Protein AF-A0A5C6DCD7-F1 (afdb_monomer_lite)

Sequence (221 aa):
MRNEADLADQSADEGEPWRDRPPTEAETNRFLAESVRDRSAASYLFAVTRRVLGEPFSAEVMRVYVDSTLADAKVSDDPLERMLLEQAVLANHQLGRLYAEAATATKVEEIELYNAAATRLLAEFRRLALAIKQYREPSLARNFQFVKQQNVAQNQQIAYVDGQPYSAEKNNTTGPKKKRADSEQGSNPLGIENVREKSAFAESKASRSREGKPEEARAFV

Organism: NCBI:txid2527966

pLDDT: mean 78.7, std 19.38, range [41.84, 98.56]

Structure (mmCIF, N/CA/C/O backbone):
data_AF-A0A5C6DCD7-F1
#
_entry.id   AF-A0A5C6DCD7-F1
#
loop_
_atom_site.group_PDB
_atom_site.id
_atom_site.type_symbol
_atom_site.label_atom_id
_atom_site.label_alt_id
_atom_site.label_comp_id
_atom_site.label_asym_id
_atom_site.label_entity_id
_atom_site.label_seq_id
_atom_site.pdbx_PDB_ins_code
_atom_site.Cartn_x
_atom_site.Cartn_y
_atom_site.Cartn_z
_atom_site.occupancy
_atom_site.B_iso_or_equiv
_atom_site.auth_seq_id
_atom_site.auth_comp_id
_atom_site.auth_asym_id
_atom_site.auth_atom_id
_atom_site.pdbx_PDB_model_num
ATOM 1 N N . MET A 1 1 ? 52.415 28.896 -28.995 1.00 53.22 1 MET A N 1
ATOM 2 C CA . MET A 1 1 ? 51.830 27.762 -28.247 1.00 53.22 1 MET A CA 1
ATOM 3 C C . MET A 1 1 ? 50.548 28.220 -27.566 1.00 53.22 1 MET A C 1
ATOM 5 O O . MET A 1 1 ? 50.607 28.759 -26.471 1.00 53.22 1 MET A O 1
ATOM 9 N N . ARG A 1 2 ? 49.429 28.085 -28.280 1.00 45.56 2 ARG A N 1
ATOM 10 C CA . ARG A 1 2 ? 48.025 28.019 -27.834 1.00 45.56 2 ARG A CA 1
ATOM 11 C C . ARG A 1 2 ? 47.223 27.963 -29.130 1.00 45.56 2 ARG A C 1
ATOM 13 O O . ARG A 1 2 ? 47.311 28.922 -29.880 1.00 45.56 2 ARG A O 1
ATOM 20 N N . ASN A 1 3 ? 46.583 26.834 -29.418 1.00 50.56 3 ASN A N 1
ATOM 21 C CA . ASN A 1 3 ? 45.559 26.675 -30.455 1.00 50.56 3 ASN A CA 1
ATOM 22 C C . ASN A 1 3 ? 44.825 25.360 -30.164 1.00 50.56 3 ASN A C 1
ATOM 24 O O . ASN A 1 3 ? 45.245 24.301 -30.614 1.00 50.56 3 ASN A O 1
ATOM 28 N N . GLU A 1 4 ? 43.790 25.444 -29.331 1.00 52.97 4 GLU A N 1
ATOM 29 C CA . GLU A 1 4 ? 42.920 24.321 -28.943 1.00 52.97 4 GLU A CA 1
ATOM 30 C C . GLU A 1 4 ? 41.513 24.845 -28.568 1.00 52.97 4 GLU A C 1
ATOM 32 O O . GLU A 1 4 ? 40.852 24.323 -27.680 1.00 52.97 4 GLU A O 1
ATOM 37 N N . ALA A 1 5 ? 41.080 25.949 -29.198 1.00 59.88 5 ALA A N 1
ATOM 38 C CA . ALA A 1 5 ? 39.850 26.671 -28.847 1.00 59.88 5 ALA A CA 1
ATOM 39 C C . ALA A 1 5 ? 38.804 26.760 -29.978 1.00 59.88 5 ALA A C 1
ATOM 41 O O . ALA A 1 5 ? 37.756 27.348 -29.754 1.00 59.88 5 ALA A O 1
ATOM 42 N N . ASP A 1 6 ? 39.042 26.162 -31.151 1.00 56.28 6 ASP A N 1
ATOM 43 C CA . ASP A 1 6 ? 38.180 26.355 -32.337 1.00 56.28 6 ASP A CA 1
ATOM 44 C C . ASP A 1 6 ? 37.646 25.056 -32.968 1.00 56.28 6 ASP A C 1
ATOM 46 O O . ASP A 1 6 ? 37.191 25.050 -34.109 1.00 56.28 6 ASP A O 1
ATOM 50 N N . LEU A 1 7 ? 37.611 23.947 -32.225 1.00 57.47 7 LEU A N 1
ATOM 51 C CA . LEU A 1 7 ? 36.729 22.823 -32.570 1.00 57.47 7 LEU A CA 1
ATOM 52 C C . LEU A 1 7 ? 35.365 23.065 -31.926 1.00 57.47 7 LEU A C 1
ATOM 54 O O . LEU A 1 7 ? 34.929 22.360 -31.019 1.00 57.47 7 LEU A O 1
ATOM 58 N N . ALA A 1 8 ? 34.737 24.140 -32.403 1.00 56.50 8 ALA A N 1
ATOM 59 C CA . ALA A 1 8 ? 33.319 24.370 -32.272 1.00 56.50 8 ALA A CA 1
ATOM 60 C C . ALA A 1 8 ? 32.602 23.145 -32.842 1.00 56.50 8 ALA A C 1
ATOM 62 O O . ALA A 1 8 ? 32.614 22.890 -34.047 1.00 56.50 8 ALA A O 1
ATOM 63 N N . ASP A 1 9 ? 32.027 22.393 -31.915 1.00 56.50 9 ASP A N 1
ATOM 64 C CA . ASP A 1 9 ? 30.964 21.416 -32.066 1.00 56.50 9 ASP A CA 1
ATOM 65 C C . ASP A 1 9 ? 29.782 22.064 -32.810 1.00 56.50 9 ASP A C 1
ATOM 67 O O . ASP A 1 9 ? 28.784 22.483 -32.236 1.00 56.50 9 ASP A O 1
ATOM 71 N N . GLN A 1 10 ? 29.956 22.237 -34.120 1.00 54.03 10 GLN A N 1
ATOM 72 C CA . GLN A 1 10 ? 28.906 22.505 -35.095 1.00 54.03 10 GLN A CA 1
ATOM 73 C C . GLN A 1 10 ? 28.336 21.163 -35.559 1.00 54.03 10 GLN A C 1
ATOM 75 O O . GLN A 1 10 ? 28.199 20.913 -36.758 1.00 54.03 10 GLN A O 1
ATOM 80 N N . SER A 1 11 ? 28.012 20.272 -34.615 1.00 60.53 11 SER A N 1
ATOM 81 C CA . SER A 1 11 ? 26.949 19.314 -34.869 1.00 60.53 11 SER A CA 1
ATOM 82 C C . SER A 1 11 ? 25.691 20.155 -35.039 1.00 60.53 11 SER A C 1
ATOM 84 O O . SER A 1 11 ? 25.094 20.647 -34.086 1.00 60.53 11 SER A O 1
ATOM 86 N N . ALA A 1 12 ? 25.396 20.464 -36.302 1.00 57.22 12 ALA A N 1
ATOM 87 C CA . ALA A 1 12 ? 24.165 21.098 -36.698 1.00 57.22 12 ALA A CA 1
ATOM 88 C C . ALA A 1 12 ? 23.040 20.347 -35.989 1.00 57.22 12 ALA A C 1
ATOM 90 O O . ALA A 1 12 ? 22.822 19.160 -36.233 1.00 57.22 12 ALA A O 1
ATOM 91 N N . ASP A 1 13 ? 22.391 21.053 -35.068 1.00 59.72 13 ASP A N 1
ATOM 92 C CA . ASP A 1 13 ? 21.059 20.771 -34.567 1.00 59.72 13 ASP A CA 1
ATOM 93 C C . ASP A 1 13 ? 20.145 20.810 -35.798 1.00 59.72 13 ASP A C 1
ATOM 95 O O . ASP A 1 13 ? 19.506 21.817 -36.105 1.00 59.72 13 ASP A O 1
ATOM 99 N N . GLU A 1 14 ? 20.211 19.749 -36.612 1.00 57.78 14 GLU A N 1
ATOM 100 C CA . GLU A 1 14 ? 19.242 19.420 -37.642 1.00 57.78 14 GLU A CA 1
ATOM 101 C C . GLU A 1 14 ? 17.944 19.200 -36.882 1.00 57.78 14 GLU A C 1
ATOM 103 O O . GLU A 1 14 ? 17.635 18.081 -36.475 1.00 57.78 14 GLU A O 1
ATOM 108 N N . GLY A 1 15 ? 17.270 20.318 -36.586 1.00 59.44 15 GLY A N 1
ATOM 109 C CA . GLY A 1 15 ? 16.139 20.390 -35.681 1.00 59.44 15 GLY A CA 1
ATOM 110 C C . GLY A 1 15 ? 15.203 19.244 -35.986 1.00 59.44 15 GLY A C 1
ATOM 111 O O . GLY A 1 15 ? 14.639 19.195 -37.080 1.00 59.44 15 GLY A O 1
ATOM 112 N N . GLU A 1 16 ? 15.132 18.288 -35.054 1.00 66.94 16 GLU A N 1
ATOM 113 C CA . GLU A 1 16 ? 14.456 17.027 -35.309 1.00 66.94 16 GLU A CA 1
ATOM 114 C C . GLU A 1 16 ? 13.032 17.340 -35.789 1.00 66.94 16 GLU A C 1
ATOM 116 O O . GLU A 1 16 ? 12.227 17.850 -34.999 1.00 66.94 16 GLU A O 1
ATOM 121 N N . PRO A 1 17 ? 12.685 17.040 -37.057 1.00 60.66 17 PRO A N 1
ATOM 122 C CA . PRO A 1 17 ? 11.424 17.466 -37.678 1.00 60.66 17 PRO A CA 1
ATOM 123 C C . PRO A 1 17 ? 10.185 16.843 -37.014 1.00 60.66 17 PRO A C 1
ATOM 125 O O . PRO A 1 17 ? 9.047 17.097 -37.401 1.00 60.66 17 PRO A O 1
ATOM 128 N N . TRP A 1 18 ? 10.403 16.015 -35.997 1.00 66.31 18 TRP A N 1
ATOM 129 C CA . TRP A 1 18 ? 9.401 15.326 -35.208 1.00 66.31 18 TRP A CA 1
ATOM 130 C C . TRP A 1 18 ? 8.977 16.093 -33.951 1.00 66.31 18 TRP A C 1
ATOM 132 O O . TRP A 1 18 ? 7.976 15.705 -33.354 1.00 66.31 18 TRP A O 1
ATOM 142 N N . ARG A 1 19 ? 9.675 17.170 -33.550 1.00 74.69 19 ARG A N 1
ATOM 143 C CA . ARG A 1 19 ? 9.321 17.937 -32.336 1.00 74.69 19 ARG A CA 1
ATOM 144 C C . ARG A 1 19 ? 7.976 18.665 -32.430 1.00 74.69 19 ARG A C 1
ATOM 146 O O . ARG A 1 19 ? 7.344 18.862 -31.397 1.00 74.69 19 ARG A O 1
ATOM 153 N N . ASP A 1 20 ? 7.510 18.974 -33.640 1.00 84.19 20 ASP A N 1
ATOM 154 C CA . ASP A 1 20 ? 6.261 19.720 -33.860 1.00 84.19 20 ASP A CA 1
ATOM 155 C C . ASP A 1 20 ? 5.051 18.839 -34.213 1.00 84.19 20 ASP A C 1
ATOM 157 O O . ASP A 1 20 ? 3.939 19.350 -34.379 1.00 84.19 20 ASP A O 1
ATOM 161 N N . ARG A 1 21 ? 5.210 17.509 -34.328 1.00 89.81 21 ARG A N 1
ATOM 162 C CA . ARG A 1 21 ? 4.045 16.642 -34.563 1.00 89.81 21 ARG A CA 1
ATOM 163 C C . ARG A 1 21 ? 3.244 16.488 -33.262 1.00 89.81 21 ARG A C 1
ATOM 165 O O . ARG A 1 21 ? 3.844 16.228 -32.217 1.00 89.81 21 ARG A O 1
ATOM 172 N N . PRO A 1 22 ? 1.901 16.575 -33.292 1.00 92.44 22 PRO A N 1
ATOM 173 C CA . PRO A 1 22 ? 1.110 16.211 -32.126 1.00 92.44 22 PRO A CA 1
ATOM 174 C C . PRO A 1 22 ? 1.366 14.733 -31.776 1.00 92.44 22 PRO A C 1
ATOM 176 O O . PRO A 1 22 ? 1.511 13.916 -32.695 1.00 92.44 22 PRO A O 1
ATOM 179 N N . PRO A 1 23 ? 1.415 14.365 -30.482 1.00 92.88 23 PRO A N 1
ATOM 180 C CA . PRO A 1 23 ? 1.546 12.974 -30.075 1.00 92.88 23 PRO A CA 1
ATOM 181 C C . PRO A 1 23 ? 0.437 12.133 -30.700 1.00 92.88 23 PRO A C 1
ATOM 183 O O . PRO A 1 23 ? -0.728 12.535 -30.742 1.00 92.88 23 PRO A O 1
ATOM 186 N N . THR A 1 24 ? 0.784 10.941 -31.162 1.00 94.75 24 THR A N 1
ATOM 187 C CA . THR A 1 24 ? -0.211 9.955 -31.577 1.00 94.75 24 THR A CA 1
ATOM 188 C C . THR A 1 24 ? -1.058 9.523 -30.375 1.00 94.75 24 THR A C 1
ATOM 190 O O . THR A 1 24 ? -0.631 9.592 -29.216 1.00 94.75 24 THR A O 1
ATOM 193 N N . GLU A 1 25 ? -2.269 9.029 -30.636 1.00 95.62 25 GLU A N 1
ATOM 194 C CA . GLU A 1 25 ? -3.148 8.494 -29.589 1.00 95.62 25 GLU A CA 1
ATOM 195 C C . GLU A 1 25 ? -2.465 7.364 -28.797 1.00 95.62 25 GLU A C 1
ATOM 197 O O . GLU A 1 25 ? -2.562 7.309 -27.573 1.00 95.62 25 GLU A O 1
ATOM 202 N N . ALA A 1 26 ? -1.696 6.506 -29.474 1.00 95.44 26 ALA A N 1
ATOM 203 C CA . ALA A 1 26 ? -0.937 5.433 -28.837 1.00 95.44 26 ALA A CA 1
ATOM 204 C C . ALA A 1 26 ? 0.158 5.959 -27.888 1.00 95.44 26 ALA A C 1
ATOM 206 O O . ALA A 1 26 ? 0.308 5.437 -26.783 1.00 95.44 26 ALA A O 1
ATOM 207 N N . GLU A 1 27 ? 0.894 7.005 -28.285 1.00 93.69 27 GLU A N 1
ATOM 208 C CA . GLU A 1 27 ? 1.898 7.658 -27.429 1.00 93.69 27 GLU A CA 1
ATOM 209 C C . GLU A 1 27 ? 1.239 8.313 -26.208 1.00 93.69 27 GLU A C 1
ATOM 211 O O . GLU A 1 27 ? 1.725 8.163 -25.086 1.00 93.69 27 GLU A O 1
ATOM 216 N N . THR A 1 28 ? 0.087 8.961 -26.405 1.00 95.06 28 THR A N 1
ATOM 217 C CA . THR A 1 28 ? -0.685 9.576 -25.315 1.00 95.06 28 THR A CA 1
ATOM 218 C C . THR A 1 28 ? -1.197 8.521 -24.336 1.00 95.06 28 THR A C 1
ATOM 220 O O . THR A 1 28 ? -1.023 8.663 -23.127 1.00 95.06 28 THR A O 1
ATOM 223 N N . ASN A 1 29 ? -1.768 7.422 -24.833 1.00 95.75 29 ASN A N 1
ATOM 224 C CA . ASN A 1 29 ? -2.264 6.332 -23.992 1.00 95.75 29 ASN A CA 1
ATOM 225 C C . ASN A 1 29 ? -1.141 5.669 -23.187 1.00 95.75 29 ASN A C 1
ATOM 227 O O . ASN A 1 29 ? -1.328 5.363 -22.008 1.00 95.75 29 ASN A O 1
ATOM 231 N N . ARG A 1 30 ? 0.041 5.491 -23.789 1.00 95.25 30 ARG A N 1
ATOM 232 C CA . ARG A 1 30 ? 1.220 4.977 -23.084 1.00 95.25 30 ARG A CA 1
ATOM 233 C C . ARG A 1 30 ? 1.659 5.918 -21.961 1.00 95.25 30 ARG A C 1
ATOM 235 O O . ARG A 1 30 ? 1.827 5.465 -20.833 1.00 95.25 30 ARG A O 1
ATOM 242 N N . PHE A 1 31 ? 1.769 7.214 -22.248 1.00 94.31 31 PHE A N 1
ATOM 243 C CA . PHE A 1 31 ? 2.123 8.225 -21.251 1.00 94.31 31 PHE A CA 1
ATOM 244 C C . PHE A 1 31 ? 1.121 8.275 -20.084 1.00 94.31 31 PHE A C 1
ATOM 246 O O . PHE A 1 31 ? 1.509 8.392 -18.919 1.00 94.31 31 PHE A O 1
ATOM 253 N N . LEU A 1 32 ? -0.178 8.150 -20.375 1.00 95.44 32 LEU A N 1
ATOM 254 C CA . LEU A 1 32 ? -1.219 8.101 -19.348 1.00 95.44 32 LEU A CA 1
ATOM 255 C C . LEU A 1 32 ? -1.118 6.836 -18.489 1.00 95.44 32 LEU A C 1
ATOM 257 O O . LEU A 1 32 ? -1.246 6.925 -17.270 1.00 95.44 32 LEU A O 1
ATOM 261 N N . ALA A 1 33 ? -0.854 5.675 -19.090 1.00 94.62 33 ALA A N 1
ATOM 262 C CA . ALA A 1 33 ? -0.669 4.428 -18.350 1.00 94.62 33 ALA A CA 1
ATOM 263 C C . ALA A 1 33 ? 0.551 4.491 -17.414 1.00 94.62 33 ALA A C 1
ATOM 265 O O . ALA A 1 33 ? 0.455 4.100 -16.249 1.00 94.62 33 ALA A O 1
ATOM 266 N N . GLU A 1 34 ? 1.669 5.038 -17.898 1.00 92.25 34 GLU A N 1
ATOM 267 C CA . GLU A 1 34 ? 2.873 5.291 -17.095 1.00 92.25 34 GLU A CA 1
ATOM 268 C C . GLU A 1 34 ? 2.563 6.268 -15.947 1.00 92.25 34 GLU A C 1
ATOM 270 O O . GLU A 1 34 ? 2.845 5.981 -14.785 1.00 92.25 34 GLU A O 1
ATOM 275 N N . SER A 1 35 ? 1.831 7.349 -16.228 1.00 92.56 35 SER A N 1
ATOM 276 C CA . SER A 1 35 ? 1.405 8.314 -15.206 1.00 92.56 35 SER A CA 1
ATOM 277 C C . SER A 1 35 ? 0.506 7.700 -14.128 1.00 92.56 35 SER A C 1
ATOM 279 O O . SER A 1 35 ? 0.628 8.048 -12.952 1.00 92.56 35 SER A O 1
ATOM 281 N N . VAL A 1 36 ? -0.411 6.799 -14.499 1.00 93.88 36 VAL A N 1
ATOM 282 C CA . VAL A 1 36 ? -1.271 6.091 -13.537 1.00 93.88 36 VAL A CA 1
ATOM 283 C C . VAL A 1 36 ? -0.432 5.171 -12.660 1.00 93.88 36 VAL A C 1
ATOM 285 O O . VAL A 1 36 ? -0.611 5.180 -11.442 1.00 93.88 36 VAL A O 1
ATOM 288 N N . ARG A 1 37 ? 0.505 4.419 -13.248 1.00 90.38 37 ARG A N 1
ATOM 289 C CA . ARG A 1 37 ? 1.422 3.558 -12.494 1.00 90.38 37 ARG A CA 1
ATOM 290 C C . ARG A 1 37 ? 2.187 4.367 -11.446 1.00 90.38 37 ARG A C 1
ATOM 292 O O . ARG A 1 37 ? 2.133 4.018 -10.273 1.00 90.38 37 ARG A O 1
ATOM 299 N N . ASP A 1 38 ? 2.781 5.486 -11.845 1.00 91.94 38 ASP A N 1
ATOM 300 C CA . ASP A 1 38 ? 3.650 6.283 -10.973 1.00 91.94 38 ASP A CA 1
ATOM 301 C C . ASP A 1 38 ? 2.888 7.059 -9.888 1.00 91.94 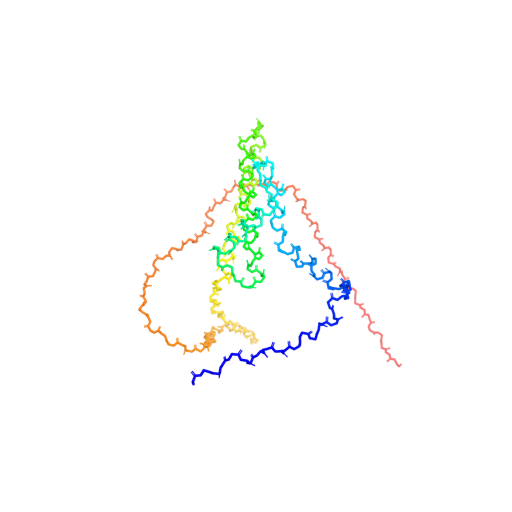38 ASP A C 1
ATOM 303 O O . ASP A 1 38 ? 3.429 7.350 -8.823 1.00 91.94 38 ASP A O 1
ATOM 307 N N . ARG A 1 39 ? 1.623 7.426 -10.138 1.00 95.75 39 ARG A N 1
ATOM 308 C CA . ARG A 1 39 ? 0.863 8.330 -9.252 1.00 95.75 39 ARG A CA 1
ATOM 309 C C . ARG A 1 39 ? -0.273 7.662 -8.490 1.00 95.75 39 ARG A C 1
ATOM 311 O O . ARG A 1 39 ? -0.848 8.302 -7.607 1.00 95.75 39 ARG A O 1
ATOM 318 N N . SER A 1 40 ? -0.631 6.421 -8.813 1.00 95.94 40 SER A N 1
ATOM 319 C CA . SER A 1 40 ? -1.791 5.735 -8.223 1.00 95.94 40 SER A CA 1
ATOM 320 C C . SER A 1 40 ? -1.687 5.610 -6.701 1.00 95.94 40 SER A C 1
ATOM 322 O O . SER A 1 40 ? -2.606 6.032 -5.996 1.00 95.94 40 SER A O 1
ATOM 324 N N . ALA A 1 41 ? -0.557 5.115 -6.186 1.00 96.69 41 ALA A N 1
ATOM 325 C CA . ALA A 1 41 ? -0.329 4.961 -4.750 1.00 96.69 41 ALA A CA 1
ATOM 326 C C . ALA A 1 41 ? -0.402 6.310 -4.014 1.00 96.69 41 ALA A C 1
ATOM 328 O O . ALA A 1 41 ? -1.128 6.445 -3.028 1.00 96.69 41 ALA A O 1
ATOM 329 N N . ALA A 1 42 ? 0.273 7.337 -4.537 1.00 96.88 42 ALA A N 1
ATOM 330 C CA . ALA A 1 42 ? 0.253 8.690 -3.980 1.00 96.88 42 ALA A CA 1
ATOM 331 C C . ALA A 1 42 ? -1.155 9.311 -3.978 1.00 96.88 42 ALA A C 1
ATOM 333 O O . ALA A 1 42 ? -1.579 9.902 -2.984 1.00 96.88 42 ALA A O 1
ATOM 334 N N . SER A 1 43 ? -1.906 9.133 -5.070 1.00 96.50 43 SER A N 1
ATOM 335 C CA . SER A 1 43 ? -3.279 9.635 -5.211 1.00 96.50 43 SER A CA 1
ATOM 336 C C . SER A 1 43 ? -4.227 8.955 -4.226 1.00 96.50 43 SER A C 1
ATOM 338 O O . SER A 1 43 ? -5.051 9.621 -3.597 1.00 96.50 43 SER A O 1
ATOM 340 N N . TYR A 1 44 ? -4.083 7.638 -4.048 1.00 96.81 44 TYR A N 1
ATOM 341 C CA . TYR A 1 44 ? -4.828 6.891 -3.041 1.00 96.81 44 TYR A CA 1
ATOM 342 C C . TYR A 1 44 ? -4.494 7.379 -1.628 1.00 96.81 44 TYR A C 1
ATOM 344 O O . TYR A 1 44 ? -5.410 7.682 -0.864 1.00 96.81 44 TYR A O 1
ATOM 352 N N . LEU A 1 45 ? -3.206 7.511 -1.285 1.00 96.44 45 LEU A N 1
ATOM 353 C CA . LEU A 1 45 ? -2.783 8.003 0.030 1.00 96.44 45 LEU A CA 1
ATOM 354 C C . LEU A 1 45 ? -3.338 9.391 0.315 1.00 96.44 45 LEU A C 1
ATOM 356 O O . LEU A 1 45 ? -3.909 9.604 1.383 1.00 96.44 45 LEU A O 1
ATOM 360 N N . PHE A 1 46 ? -3.244 10.311 -0.644 1.00 95.88 46 PHE A N 1
ATOM 361 C CA . PHE A 1 46 ? -3.843 11.635 -0.519 1.00 95.88 46 PHE A CA 1
ATOM 362 C C . PHE A 1 46 ? -5.346 11.532 -0.234 1.00 95.88 46 PHE A C 1
ATOM 364 O O . PHE A 1 46 ? -5.828 12.109 0.739 1.00 95.88 46 PHE A O 1
ATOM 371 N N . ALA A 1 47 ? -6.085 10.734 -1.009 1.00 94.81 47 ALA A N 1
ATOM 372 C CA . ALA A 1 47 ? -7.525 10.575 -0.827 1.00 94.81 47 ALA A CA 1
ATOM 373 C C . ALA A 1 47 ? -7.908 10.021 0.560 1.00 94.81 47 ALA A C 1
ATOM 375 O O . ALA A 1 47 ? -8.864 10.511 1.166 1.00 94.81 47 ALA A O 1
ATOM 376 N N . VAL A 1 48 ? -7.176 9.028 1.083 1.00 93.25 48 VAL A N 1
ATOM 377 C CA . VAL A 1 48 ? -7.519 8.387 2.368 1.00 93.25 48 VAL A CA 1
ATOM 378 C C . VAL A 1 48 ? -7.007 9.140 3.593 1.00 93.25 48 VAL A C 1
ATOM 380 O O . VAL A 1 48 ? -7.626 9.049 4.651 1.00 93.25 48 VAL A O 1
ATOM 383 N N . THR A 1 49 ? -5.904 9.882 3.472 1.00 92.06 49 THR A N 1
ATOM 384 C CA . THR A 1 49 ? -5.281 10.590 4.606 1.00 92.06 49 THR A CA 1
ATOM 385 C C . THR A 1 49 ? -5.735 12.038 4.740 1.00 92.06 49 THR A C 1
ATOM 387 O O . THR A 1 49 ? -5.667 12.578 5.842 1.00 92.06 49 THR A O 1
ATOM 390 N N . ARG A 1 50 ? -6.264 12.668 3.678 1.00 93.12 50 ARG A N 1
ATOM 391 C CA . ARG A 1 50 ? -6.647 14.094 3.681 1.00 93.12 50 ARG A CA 1
ATOM 392 C C . ARG A 1 50 ? -7.572 14.485 4.833 1.00 93.12 50 ARG A C 1
ATOM 394 O O . ARG A 1 50 ? -7.435 15.572 5.383 1.00 93.12 50 ARG A O 1
ATOM 401 N N . ARG A 1 51 ? -8.508 13.611 5.216 1.00 88.88 51 ARG A N 1
ATOM 402 C CA . ARG A 1 51 ? -9.429 13.875 6.337 1.00 88.88 51 ARG A CA 1
ATOM 403 C C . ARG A 1 51 ? -8.731 13.907 7.696 1.00 88.88 51 ARG A C 1
ATOM 405 O O . ARG A 1 51 ? -9.197 14.605 8.585 1.00 88.88 51 ARG A O 1
ATOM 412 N N . VAL A 1 52 ? -7.650 13.144 7.843 1.00 87.88 52 VAL A N 1
ATOM 413 C CA . VAL A 1 52 ? -6.918 12.979 9.104 1.00 87.88 52 VAL A CA 1
ATOM 414 C C . VAL A 1 52 ? -5.804 14.017 9.222 1.00 87.88 52 VAL A C 1
ATOM 416 O O . VAL A 1 52 ? -5.635 14.615 10.277 1.00 87.88 52 VAL A O 1
ATOM 419 N N . LEU A 1 53 ? -5.050 14.239 8.143 1.00 86.94 53 LEU A N 1
ATOM 420 C CA . LEU A 1 53 ? -3.879 15.118 8.145 1.00 86.94 53 LEU A CA 1
ATOM 421 C C . LEU A 1 53 ? -4.211 16.588 7.845 1.00 86.94 53 LEU A C 1
ATOM 423 O O . LEU A 1 53 ? -3.428 17.463 8.203 1.00 86.94 53 LEU A O 1
ATOM 427 N N . GLY A 1 54 ? -5.356 16.866 7.210 1.00 87.56 54 GLY A N 1
ATOM 428 C CA . GLY A 1 54 ? -5.745 18.215 6.797 1.00 87.56 54 GLY A CA 1
ATOM 429 C C . GLY A 1 54 ? -4.858 18.807 5.690 1.00 87.56 54 GLY A C 1
ATOM 430 O O . GLY A 1 54 ? -4.060 18.118 5.056 1.00 87.56 54 GLY A O 1
ATOM 431 N N . GLU A 1 55 ? -5.015 20.106 5.438 1.00 89.19 55 GLU A N 1
ATOM 432 C CA . GLU A 1 55 ? -4.051 20.897 4.654 1.00 89.19 55 GLU A CA 1
ATOM 433 C C . GLU A 1 55 ? -2.814 21.158 5.547 1.00 89.19 55 GLU A C 1
ATOM 435 O O . GLU A 1 55 ? -3.008 21.417 6.739 1.00 89.19 55 GLU A O 1
ATOM 440 N N . PRO A 1 56 ? -1.554 21.062 5.055 1.00 90.19 56 PRO A N 1
ATOM 441 C CA . PRO A 1 56 ? -1.086 21.424 3.706 1.00 90.19 56 PRO A CA 1
ATOM 442 C C . PRO A 1 56 ? -0.650 20.246 2.807 1.00 90.19 56 PRO A C 1
ATOM 444 O O . PRO A 1 56 ? 0.149 20.424 1.884 1.00 90.19 56 PRO A O 1
ATOM 447 N N . PHE A 1 57 ? -1.092 19.020 3.086 1.00 92.50 57 PHE A N 1
ATOM 448 C CA . PHE A 1 57 ? -0.584 17.839 2.385 1.00 92.50 57 PHE A CA 1
ATOM 449 C C . PHE A 1 57 ? -1.204 17.687 0.995 1.00 92.50 57 PHE A C 1
ATOM 451 O O . PHE A 1 57 ? -2.318 17.192 0.862 1.00 92.50 57 PHE A O 1
ATOM 458 N N . SER A 1 58 ? -0.474 18.074 -0.053 1.00 93.44 58 SER A N 1
ATOM 459 C CA . SER A 1 58 ? -0.899 17.878 -1.443 1.00 93.44 58 SER A CA 1
ATOM 460 C C . SER A 1 58 ? -0.624 16.451 -1.945 1.00 93.44 58 SER A C 1
ATOM 462 O O . SER A 1 58 ? 0.168 15.703 -1.364 1.00 93.44 58 SER A O 1
ATOM 464 N N . ALA A 1 59 ? -1.233 16.072 -3.074 1.00 92.12 59 ALA A N 1
ATOM 465 C CA . ALA A 1 59 ? -0.936 14.801 -3.745 1.00 92.12 59 ALA A CA 1
ATOM 466 C C . ALA A 1 59 ? 0.549 14.670 -4.140 1.00 92.12 59 ALA A C 1
ATOM 468 O O . ALA A 1 59 ? 1.098 13.571 -4.138 1.00 92.12 59 ALA A O 1
ATOM 469 N N . GLU A 1 60 ? 1.211 15.794 -4.420 1.00 94.94 60 GLU A N 1
ATOM 470 C CA . GLU A 1 60 ? 2.636 15.830 -4.749 1.00 94.94 60 GLU A CA 1
ATOM 471 C C . GLU A 1 60 ? 3.511 15.496 -3.533 1.00 94.94 60 GLU A C 1
ATOM 473 O O . GLU A 1 60 ? 4.463 14.730 -3.644 1.00 94.94 60 GLU A O 1
ATOM 478 N N . VAL A 1 61 ? 3.142 15.983 -2.343 1.00 95.94 61 VAL A N 1
ATOM 479 C CA . VAL A 1 61 ? 3.828 15.615 -1.093 1.00 95.94 61 VAL A CA 1
ATOM 480 C C . VAL A 1 61 ? 3.693 14.115 -0.826 1.00 95.94 61 VAL A C 1
ATOM 482 O O . VAL A 1 61 ? 4.664 13.463 -0.444 1.00 95.94 61 VAL A O 1
ATOM 485 N N . MET A 1 62 ? 2.510 13.550 -1.080 1.00 96.12 62 MET A N 1
ATOM 486 C CA . MET A 1 62 ? 2.286 12.107 -0.949 1.00 96.12 62 MET A CA 1
ATOM 487 C C . MET A 1 62 ? 3.124 11.300 -1.942 1.00 96.12 62 MET A C 1
ATOM 489 O O . MET A 1 62 ? 3.601 10.225 -1.589 1.00 96.12 62 MET A O 1
ATOM 493 N N . ARG A 1 63 ? 3.351 11.820 -3.155 1.00 96.81 63 ARG A N 1
ATOM 494 C CA . ARG A 1 63 ? 4.245 11.200 -4.141 1.00 96.81 63 ARG A CA 1
ATOM 495 C C . ARG A 1 63 ? 5.678 11.141 -3.631 1.00 96.81 63 ARG A C 1
ATOM 497 O O . ARG A 1 63 ? 6.233 10.052 -3.551 1.00 96.81 63 ARG A O 1
ATOM 504 N N . VAL A 1 64 ? 6.222 12.278 -3.195 1.00 97.38 64 VAL A N 1
ATOM 505 C CA . VAL A 1 64 ? 7.580 12.355 -2.630 1.00 97.38 64 VAL A CA 1
ATOM 506 C C . VAL A 1 64 ? 7.746 11.395 -1.450 1.00 97.38 64 VAL A C 1
ATOM 508 O O . VAL A 1 64 ? 8.762 10.714 -1.353 1.00 97.38 64 VAL A O 1
ATOM 511 N N . TYR A 1 65 ? 6.735 11.295 -0.585 1.00 97.38 65 TYR A N 1
ATOM 512 C CA . TYR A 1 65 ? 6.739 10.362 0.541 1.00 97.38 65 TYR A CA 1
ATOM 513 C C . TYR A 1 65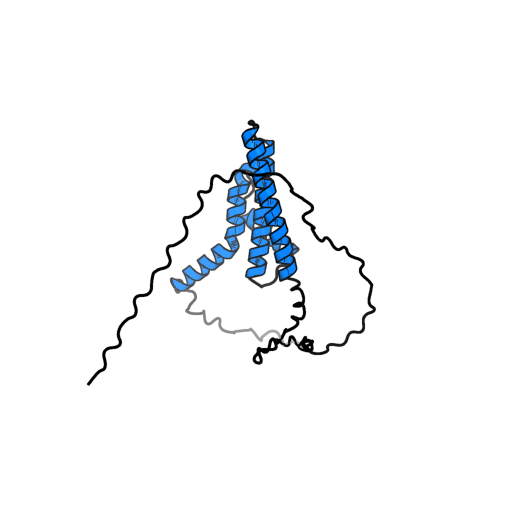 ? 6.761 8.883 0.110 1.00 97.38 65 TYR A C 1
ATOM 515 O O . TYR A 1 65 ? 7.501 8.080 0.685 1.00 97.38 65 TYR A O 1
ATOM 523 N N . VAL A 1 66 ? 5.957 8.495 -0.887 1.00 97.19 66 VAL A N 1
ATOM 524 C CA . VAL A 1 66 ? 5.971 7.120 -1.416 1.00 97.19 66 VAL A CA 1
ATOM 525 C C . VAL A 1 66 ? 7.326 6.819 -2.043 1.00 97.19 66 VAL A C 1
ATOM 527 O O . VAL A 1 66 ? 7.933 5.807 -1.702 1.00 97.19 66 VAL A O 1
ATOM 530 N N . ASP A 1 67 ? 7.828 7.715 -2.891 1.00 97.12 67 ASP A N 1
ATOM 531 C CA . ASP A 1 67 ? 9.104 7.532 -3.580 1.00 97.12 67 ASP A CA 1
ATOM 532 C C . ASP A 1 67 ? 10.273 7.430 -2.592 1.00 97.12 67 ASP A C 1
ATOM 534 O O . ASP A 1 67 ? 11.108 6.535 -2.734 1.00 97.12 67 ASP A O 1
ATOM 538 N N . SER A 1 68 ? 10.308 8.262 -1.542 1.00 97.88 68 SER A N 1
ATOM 539 C CA . SER A 1 68 ? 11.336 8.157 -0.498 1.00 97.88 68 SER A CA 1
ATOM 540 C C . SER A 1 68 ? 11.242 6.834 0.260 1.00 97.88 68 SER A C 1
ATOM 542 O O . SER A 1 68 ? 12.254 6.187 0.504 1.00 97.88 68 SER A O 1
ATOM 544 N N . THR A 1 69 ? 10.024 6.382 0.574 1.00 97.75 69 THR A N 1
ATOM 545 C CA . THR A 1 69 ? 9.802 5.106 1.272 1.00 97.75 69 THR A CA 1
ATOM 546 C C . THR A 1 69 ? 10.255 3.912 0.423 1.00 97.75 69 THR A C 1
ATOM 548 O O . THR A 1 69 ? 10.863 2.973 0.940 1.00 97.75 69 THR A O 1
ATOM 551 N N . LEU A 1 70 ? 9.993 3.939 -0.888 1.00 97.12 70 LEU A N 1
ATOM 552 C CA . LEU A 1 70 ? 10.454 2.909 -1.824 1.00 97.12 70 LEU A CA 1
ATOM 553 C C . LEU A 1 70 ? 11.980 2.934 -2.001 1.00 97.12 70 LEU A C 1
ATOM 555 O O . LEU A 1 70 ? 12.607 1.872 -2.062 1.00 97.12 70 LEU A O 1
ATOM 559 N N . ALA A 1 71 ? 12.582 4.126 -2.038 1.00 96.69 71 ALA A N 1
ATOM 560 C CA . ALA A 1 71 ? 14.031 4.291 -2.089 1.00 96.69 71 ALA A CA 1
ATOM 561 C C . ALA A 1 71 ? 14.709 3.727 -0.828 1.00 96.69 71 ALA A C 1
ATOM 563 O O . ALA A 1 71 ? 15.654 2.943 -0.937 1.00 96.69 71 ALA A O 1
ATOM 564 N N . ASP A 1 72 ? 14.174 4.029 0.358 1.00 97.88 72 ASP A N 1
ATOM 565 C CA . ASP A 1 72 ? 14.664 3.502 1.638 1.00 97.88 72 ASP A CA 1
ATOM 566 C C . ASP A 1 72 ? 14.536 1.974 1.717 1.00 97.88 72 ASP A C 1
ATOM 568 O O . ASP A 1 72 ? 15.413 1.284 2.248 1.00 97.88 72 ASP A O 1
ATOM 572 N N . ALA A 1 73 ? 13.474 1.417 1.127 1.00 96.75 73 ALA A N 1
ATOM 573 C CA . ALA A 1 73 ? 13.276 -0.023 1.012 1.00 96.75 73 ALA A CA 1
ATOM 574 C C . ALA A 1 73 ? 14.236 -0.697 0.014 1.00 96.75 73 ALA A C 1
ATOM 576 O O . ALA A 1 73 ? 14.238 -1.932 -0.056 1.00 96.75 73 ALA A O 1
ATOM 577 N N . LYS A 1 74 ? 15.048 0.075 -0.725 1.00 96.38 74 LYS A N 1
ATOM 578 C CA . LYS A 1 74 ? 15.933 -0.385 -1.807 1.00 96.38 74 LYS A CA 1
ATOM 579 C C . LYS A 1 74 ? 15.162 -1.183 -2.857 1.00 96.38 74 LYS A C 1
ATOM 581 O O . LYS A 1 74 ? 15.482 -2.343 -3.111 1.00 96.38 74 LYS A O 1
ATOM 586 N N . VAL A 1 75 ? 14.090 -0.588 -3.378 1.00 93.25 75 VAL A N 1
ATOM 587 C CA . VAL A 1 75 ? 13.256 -1.201 -4.418 1.00 93.25 75 VAL A CA 1
ATOM 588 C C . VAL A 1 75 ? 14.108 -1.641 -5.618 1.00 93.25 75 VAL A C 1
ATOM 590 O O . VAL A 1 75 ? 14.981 -0.902 -6.069 1.00 93.25 75 VAL A O 1
ATOM 593 N N . SER A 1 76 ? 13.879 -2.863 -6.099 1.00 93.19 76 SER A N 1
ATOM 594 C CA . SER A 1 76 ? 14.428 -3.360 -7.366 1.00 93.19 76 SER A CA 1
ATOM 595 C C . SER A 1 76 ? 13.728 -2.696 -8.558 1.00 93.19 76 SER A C 1
ATOM 597 O O . SER A 1 76 ? 12.589 -2.246 -8.437 1.00 93.19 76 SER A O 1
ATOM 599 N N . ASP A 1 77 ? 14.353 -2.712 -9.737 1.00 94.19 77 ASP A N 1
ATOM 600 C CA . ASP A 1 77 ? 13.708 -2.303 -10.999 1.00 94.19 77 ASP A CA 1
ATOM 601 C C . ASP A 1 77 ? 12.559 -3.245 -11.417 1.00 94.19 77 ASP A C 1
ATOM 603 O O . ASP A 1 77 ? 11.824 -2.983 -12.373 1.00 94.19 77 ASP A O 1
ATOM 607 N N . ASP A 1 78 ? 12.382 -4.350 -10.690 1.00 95.38 78 ASP A N 1
ATOM 608 C CA . ASP A 1 78 ? 11.296 -5.292 -10.886 1.00 95.38 78 ASP A CA 1
ATOM 609 C C . ASP A 1 78 ? 9.917 -4.662 -10.578 1.00 95.38 78 ASP A C 1
ATOM 611 O O . ASP A 1 78 ? 9.634 -4.285 -9.430 1.00 95.38 78 ASP A O 1
ATOM 615 N N . PRO A 1 79 ? 9.006 -4.584 -11.570 1.00 94.38 79 PRO A N 1
ATOM 616 C CA . PRO A 1 79 ? 7.677 -4.014 -11.378 1.00 94.38 79 PRO A CA 1
ATOM 617 C C . PRO A 1 79 ? 6.852 -4.737 -10.307 1.00 94.38 79 PRO A C 1
ATOM 619 O O . PRO A 1 79 ? 6.037 -4.094 -9.642 1.00 94.38 79 PRO A O 1
ATOM 622 N N . LEU A 1 80 ? 7.037 -6.049 -10.133 1.00 95.69 80 LEU A N 1
ATOM 623 C CA . LEU A 1 80 ? 6.266 -6.830 -9.171 1.00 95.69 80 LEU A CA 1
ATOM 624 C C . LEU A 1 80 ? 6.697 -6.515 -7.737 1.00 95.69 80 LEU A C 1
ATOM 626 O O . LEU A 1 80 ? 5.843 -6.311 -6.873 1.00 95.69 80 LEU A O 1
ATOM 630 N N . GLU A 1 81 ? 8.004 -6.410 -7.488 1.00 96.31 81 GLU A N 1
ATOM 631 C CA . GLU A 1 81 ? 8.517 -6.023 -6.172 1.00 96.31 81 GLU A CA 1
ATOM 632 C C . GLU A 1 81 ? 8.051 -4.618 -5.790 1.00 96.31 81 GLU A C 1
ATOM 634 O O . GLU A 1 81 ? 7.556 -4.409 -4.678 1.00 96.31 81 GLU A O 1
ATOM 639 N N . ARG A 1 82 ? 8.146 -3.669 -6.730 1.00 96.12 82 ARG A N 1
ATOM 640 C CA . ARG A 1 82 ? 7.648 -2.307 -6.525 1.00 96.12 82 ARG A CA 1
ATOM 641 C C . ARG A 1 82 ? 6.170 -2.307 -6.139 1.00 96.12 82 ARG A C 1
ATOM 643 O O . ARG A 1 82 ? 5.808 -1.681 -5.146 1.00 96.12 82 ARG A O 1
ATOM 650 N N . MET A 1 83 ? 5.333 -3.049 -6.868 1.00 96.19 83 MET A N 1
ATOM 651 C CA . MET A 1 83 ? 3.903 -3.144 -6.572 1.00 96.19 83 MET A CA 1
ATOM 652 C C . MET A 1 83 ? 3.646 -3.714 -5.168 1.00 96.19 83 MET A C 1
ATOM 654 O O . MET A 1 83 ? 2.804 -3.192 -4.442 1.00 96.19 83 MET A O 1
ATOM 658 N N . LEU A 1 84 ? 4.376 -4.754 -4.747 1.00 97.31 84 LEU A N 1
ATOM 659 C CA . LEU A 1 84 ? 4.232 -5.330 -3.403 1.00 97.31 84 LEU A CA 1
ATOM 660 C C . LEU A 1 84 ? 4.615 -4.332 -2.300 1.00 97.31 84 LEU A C 1
ATOM 662 O O . LEU A 1 84 ? 3.917 -4.240 -1.287 1.00 97.31 84 LEU A O 1
ATOM 666 N N . LEU A 1 85 ? 5.694 -3.570 -2.496 1.00 97.94 85 LEU A N 1
ATOM 667 C CA . LEU A 1 85 ? 6.123 -2.533 -1.556 1.00 97.94 85 LEU A CA 1
ATOM 668 C C . LEU A 1 85 ? 5.121 -1.377 -1.486 1.00 97.94 85 LEU A C 1
ATOM 670 O O . LEU A 1 85 ? 4.777 -0.941 -0.389 1.00 97.94 85 LEU A O 1
ATOM 674 N N . GLU A 1 86 ? 4.591 -0.925 -2.624 1.00 97.44 86 GLU A N 1
ATOM 675 C CA . GLU A 1 86 ? 3.523 0.078 -2.660 1.00 97.44 86 GLU A CA 1
ATOM 676 C C . GLU A 1 86 ? 2.293 -0.405 -1.879 1.00 97.44 86 GLU A C 1
ATOM 678 O O . GLU A 1 86 ? 1.808 0.308 -1.000 1.00 97.44 86 GLU A O 1
ATOM 683 N N . GLN A 1 87 ? 1.837 -1.646 -2.100 1.00 97.56 87 GLN A N 1
ATOM 684 C CA . GLN A 1 87 ? 0.729 -2.228 -1.330 1.00 97.56 87 GLN A CA 1
ATOM 685 C C . GLN A 1 87 ? 1.023 -2.277 0.176 1.00 97.56 87 GLN A C 1
ATOM 687 O O . GLN A 1 87 ? 0.125 -2.027 0.982 1.00 97.56 87 GLN A O 1
ATOM 692 N N . ALA A 1 88 ? 2.270 -2.543 0.576 1.00 98.00 88 ALA A N 1
ATOM 693 C CA . ALA A 1 88 ? 2.664 -2.522 1.982 1.00 98.00 88 ALA A CA 1
ATOM 694 C C . ALA A 1 88 ? 2.552 -1.110 2.583 1.00 98.00 88 ALA A C 1
ATOM 696 O O . ALA A 1 88 ? 2.011 -0.952 3.681 1.00 98.00 88 ALA A O 1
ATOM 697 N N . VAL A 1 89 ? 2.981 -0.074 1.853 1.00 97.75 89 VAL A N 1
ATOM 698 C CA . VAL A 1 89 ? 2.815 1.328 2.273 1.00 97.75 89 VAL A CA 1
ATOM 699 C C . VAL A 1 89 ? 1.331 1.675 2.425 1.00 97.75 89 VAL A C 1
ATOM 701 O O . VAL A 1 89 ? 0.929 2.216 3.459 1.00 97.75 89 VAL A O 1
ATOM 704 N N . LEU A 1 90 ? 0.497 1.320 1.442 1.00 97.56 90 LEU A N 1
ATOM 705 C CA . LEU A 1 90 ? -0.946 1.583 1.486 1.00 97.56 90 LEU A CA 1
ATOM 706 C C . LEU A 1 90 ? -1.626 0.882 2.670 1.00 97.56 90 LEU A C 1
ATOM 708 O O . LEU A 1 90 ? -2.417 1.501 3.387 1.00 97.56 90 LEU A O 1
ATOM 712 N N . ALA A 1 91 ? -1.297 -0.390 2.904 1.00 97.44 91 ALA A N 1
ATOM 713 C CA . ALA A 1 91 ? -1.833 -1.169 4.013 1.00 97.44 91 ALA A CA 1
ATOM 714 C C . ALA A 1 91 ? -1.443 -0.575 5.376 1.00 97.44 91 ALA A C 1
ATOM 716 O O . ALA A 1 91 ? -2.287 -0.506 6.270 1.00 97.44 91 ALA A O 1
ATOM 717 N N . ASN A 1 92 ? -0.206 -0.090 5.525 1.00 96.94 92 ASN A N 1
ATOM 718 C CA . ASN A 1 92 ? 0.257 0.553 6.756 1.00 96.94 92 ASN A CA 1
ATOM 719 C C . ASN A 1 92 ? -0.542 1.831 7.081 1.00 96.94 92 ASN A C 1
ATOM 721 O O . ASN A 1 92 ? -1.000 2.010 8.209 1.00 96.94 92 ASN A O 1
ATOM 725 N N . HIS A 1 93 ? -0.783 2.692 6.087 1.00 96.25 93 HIS A N 1
ATOM 726 C CA . HIS A 1 93 ? -1.604 3.899 6.272 1.00 96.25 93 HIS A CA 1
ATOM 727 C C . HIS A 1 93 ? -3.066 3.575 6.562 1.00 96.25 93 HIS A C 1
ATOM 729 O O . HIS A 1 93 ? -3.683 4.191 7.432 1.00 96.25 93 HIS A O 1
ATOM 735 N N . GLN A 1 94 ? -3.621 2.576 5.878 1.00 96.50 94 GLN A N 1
ATOM 736 C CA . GLN A 1 94 ? -4.987 2.130 6.125 1.00 96.50 94 GLN A CA 1
ATOM 737 C C . GLN A 1 94 ? -5.152 1.566 7.544 1.00 96.50 94 GLN A C 1
ATOM 739 O O . GLN A 1 94 ? -6.176 1.809 8.181 1.00 96.50 94 GLN A O 1
ATOM 744 N N . LEU A 1 95 ? -4.138 0.867 8.060 1.00 97.12 95 LEU A N 1
ATOM 745 C CA . LEU A 1 95 ? -4.112 0.394 9.439 1.00 97.12 95 LEU A CA 1
ATOM 746 C C . LEU A 1 95 ? -4.098 1.566 10.432 1.00 97.12 95 LEU A C 1
ATOM 748 O O . LEU A 1 95 ? -4.907 1.589 11.357 1.00 97.12 95 LEU A O 1
ATOM 752 N N . GLY A 1 96 ? -3.247 2.572 10.199 1.00 95.38 96 GLY A N 1
ATOM 753 C CA . GLY A 1 96 ? -3.225 3.804 10.995 1.00 95.38 96 GLY A CA 1
ATOM 754 C C . GLY A 1 96 ? -4.575 4.527 11.002 1.00 95.38 96 GLY A C 1
ATOM 755 O O . GLY A 1 96 ? -5.053 4.926 12.063 1.00 95.38 96 GLY A O 1
ATOM 756 N N . ARG A 1 97 ? -5.241 4.614 9.842 1.00 95.38 97 ARG A N 1
ATOM 757 C CA . ARG A 1 97 ? -6.592 5.181 9.730 1.00 95.38 97 ARG A CA 1
ATOM 758 C C . ARG A 1 97 ? -7.602 4.403 10.568 1.00 95.38 97 ARG A C 1
ATOM 760 O O . ARG A 1 97 ? -8.349 5.017 11.314 1.00 95.38 97 ARG A O 1
ATOM 767 N N . LEU A 1 98 ? -7.626 3.072 10.472 1.00 96.50 98 LEU A N 1
ATOM 768 C CA . LEU A 1 98 ? -8.559 2.243 11.248 1.00 96.50 98 LEU A CA 1
ATOM 769 C C . LEU A 1 98 ? -8.364 2.422 12.759 1.00 96.50 98 LEU A C 1
ATOM 771 O O . LEU A 1 98 ? -9.351 2.499 13.483 1.00 96.50 98 LEU A O 1
ATOM 775 N N . TYR A 1 99 ? -7.120 2.541 13.230 1.00 97.38 99 TYR A N 1
ATOM 776 C CA . TYR A 1 99 ? -6.855 2.832 14.641 1.00 97.38 99 TYR A CA 1
ATOM 777 C C . TYR A 1 99 ? -7.286 4.242 15.051 1.00 97.38 99 TYR A C 1
ATOM 779 O O . TYR A 1 99 ? -7.839 4.408 16.135 1.00 97.38 99 TYR A O 1
ATOM 787 N N .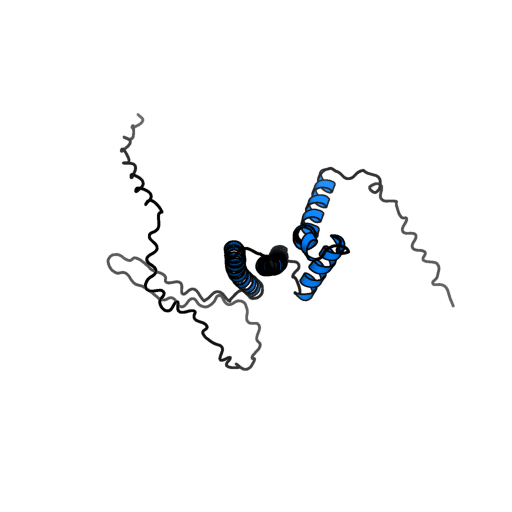 ALA A 1 100 ? -7.074 5.246 14.197 1.00 95.31 100 ALA A N 1
ATOM 788 C CA . ALA A 1 100 ? -7.541 6.605 14.459 1.00 95.31 100 ALA A CA 1
ATOM 789 C C . ALA A 1 100 ? -9.076 6.667 14.548 1.00 95.31 100 ALA A C 1
ATOM 791 O O . ALA A 1 100 ? -9.602 7.241 15.494 1.00 95.31 100 ALA A O 1
ATOM 792 N N . GLU A 1 101 ? -9.784 6.017 13.619 1.00 95.56 101 GLU A N 1
ATOM 793 C CA . GLU A 1 101 ? -11.253 5.924 13.619 1.00 95.56 101 GLU A CA 1
ATOM 794 C C . GLU A 1 101 ? -11.775 5.149 14.839 1.00 95.56 101 GLU A C 1
ATOM 796 O O . GLU A 1 101 ? -12.759 5.547 15.456 1.00 95.56 101 GLU A O 1
ATOM 801 N N . ALA A 1 102 ? -11.093 4.073 15.251 1.00 97.44 102 ALA A N 1
ATOM 802 C CA . ALA A 1 102 ? -11.432 3.360 16.483 1.00 97.44 102 ALA A CA 1
ATOM 803 C C . ALA A 1 102 ? -11.269 4.247 17.729 1.00 97.44 102 ALA A C 1
ATOM 805 O O . ALA A 1 102 ? -12.069 4.151 18.653 1.00 97.44 102 ALA A O 1
ATOM 806 N N . ALA A 1 103 ? -10.247 5.107 17.762 1.00 97.06 103 ALA A N 1
ATOM 807 C CA . ALA A 1 103 ? -9.977 5.992 18.894 1.00 97.06 103 ALA A CA 1
ATOM 808 C C . ALA A 1 103 ? -10.955 7.177 18.991 1.00 97.06 103 ALA A C 1
ATOM 810 O O . ALA A 1 103 ? -11.145 7.717 20.080 1.00 97.06 103 ALA A O 1
ATOM 811 N N . THR A 1 104 ? -11.558 7.596 17.875 1.00 96.56 104 THR A N 1
ATOM 812 C CA . THR A 1 104 ? -12.513 8.717 17.822 1.00 96.56 104 THR A CA 1
ATOM 813 C C . THR A 1 104 ? -13.977 8.275 17.784 1.00 96.56 104 THR A C 1
ATOM 815 O O . THR A 1 104 ? -14.868 9.113 17.947 1.00 96.56 104 THR A O 1
ATOM 818 N N . ALA A 1 105 ? -14.248 6.983 17.586 1.00 97.88 105 ALA A N 1
ATOM 819 C CA . ALA A 1 105 ? -15.595 6.431 17.594 1.00 97.88 105 ALA A CA 1
ATOM 820 C C . ALA A 1 105 ? -16.274 6.605 18.964 1.00 97.88 105 ALA A C 1
ATOM 822 O O . ALA A 1 105 ? -15.675 6.417 20.021 1.00 97.88 105 ALA A O 1
ATOM 823 N N . THR A 1 106 ? -17.559 6.961 18.937 1.00 98.06 106 THR A N 1
ATOM 824 C CA . THR A 1 106 ? -18.351 7.223 20.155 1.00 98.06 106 THR A CA 1
ATOM 825 C C . THR A 1 106 ? -19.196 6.029 20.581 1.00 98.06 106 THR A C 1
ATOM 827 O O . THR A 1 106 ? -19.581 5.930 21.745 1.00 98.06 106 THR A O 1
ATOM 830 N N . LYS A 1 107 ? -19.486 5.116 19.648 1.00 98.44 107 LYS A N 1
ATOM 831 C CA . LYS A 1 107 ? -20.273 3.909 19.898 1.00 98.44 107 LYS A CA 1
ATOM 832 C C . LYS A 1 107 ? -19.356 2.709 20.071 1.00 98.44 107 LYS A C 1
ATOM 834 O O . LYS A 1 107 ? -18.406 2.539 19.308 1.00 98.44 107 LYS A O 1
ATOM 839 N N . VAL A 1 108 ? -19.678 1.849 21.033 1.00 98.12 108 VAL A N 1
ATOM 840 C CA . VAL A 1 108 ? -18.886 0.647 21.333 1.00 98.12 108 VAL A CA 1
ATOM 841 C C . VAL A 1 108 ? -18.830 -0.282 20.119 1.00 98.12 108 VAL A C 1
ATOM 843 O O . VAL A 1 108 ? -17.765 -0.792 19.786 1.00 98.12 108 VAL A O 1
ATOM 846 N N . GLU A 1 109 ? -19.936 -0.412 19.388 1.00 98.19 109 GLU A N 1
ATOM 847 C CA . GLU A 1 109 ? -20.024 -1.261 18.199 1.00 98.19 109 GLU A CA 1
ATOM 848 C C . GLU A 1 109 ? -19.091 -0.782 17.072 1.00 98.19 109 GLU A C 1
ATOM 850 O O . GLU A 1 109 ? -18.514 -1.592 16.349 1.00 98.19 109 GLU A O 1
ATOM 855 N N . GLU A 1 110 ? -18.907 0.536 16.927 1.00 98.12 110 GLU A N 1
ATOM 856 C CA . GLU A 1 110 ? -17.989 1.121 15.939 1.00 98.12 110 GLU A CA 1
ATOM 857 C C . GLU A 1 110 ? -16.526 0.866 16.334 1.00 98.12 110 GLU A C 1
ATOM 859 O O . GLU A 1 110 ? -15.720 0.466 15.490 1.00 98.12 110 GLU A O 1
ATOM 864 N N . ILE A 1 111 ? -16.193 1.018 17.622 1.00 98.50 111 ILE A N 1
ATOM 865 C CA . ILE A 1 111 ? -14.857 0.724 18.166 1.00 98.50 111 ILE A CA 1
ATOM 866 C C . ILE A 1 111 ? -14.490 -0.746 17.919 1.00 98.50 111 ILE A C 1
ATOM 868 O O . ILE A 1 111 ? -13.392 -1.048 17.441 1.00 98.50 111 ILE A O 1
ATOM 872 N N . GLU A 1 112 ? -15.401 -1.671 18.223 1.00 98.38 112 GLU A N 1
ATOM 873 C CA . GLU A 1 112 ? -15.200 -3.106 17.999 1.00 98.38 112 GLU A CA 1
ATOM 874 C C . GLU A 1 112 ? -15.026 -3.427 16.511 1.00 98.38 112 GLU A C 1
ATOM 876 O O . GLU A 1 112 ? -14.101 -4.156 16.136 1.00 98.38 112 GLU A O 1
ATOM 881 N N . LEU A 1 113 ? -15.861 -2.837 15.648 1.00 98.56 113 LEU A N 1
ATOM 882 C CA . LEU A 1 113 ? -15.797 -3.033 14.202 1.00 98.56 113 LEU A CA 1
ATOM 883 C C . LEU A 1 113 ? -14.450 -2.583 13.618 1.00 98.56 113 LEU A C 1
ATOM 885 O O . LEU A 1 113 ? -13.825 -3.335 12.862 1.00 98.56 113 LEU A O 1
ATOM 889 N N . TYR A 1 114 ? -13.979 -1.384 13.972 1.00 98.44 114 TYR A N 1
ATOM 890 C CA . TYR A 1 114 ? -12.704 -0.867 13.474 1.00 98.44 114 TYR A CA 1
ATOM 891 C C . TYR A 1 114 ? -11.509 -1.677 13.983 1.00 98.44 114 TYR A C 1
ATOM 893 O O . TYR A 1 114 ? -10.622 -2.011 13.195 1.00 98.44 114 TYR A O 1
ATOM 901 N N . ASN A 1 115 ? -11.502 -2.075 15.258 1.00 98.50 115 ASN A N 1
ATOM 902 C CA . ASN A 1 115 ? -10.441 -2.917 15.817 1.00 98.50 115 ASN A CA 1
ATOM 903 C C . ASN A 1 115 ? -10.402 -4.317 15.186 1.00 98.50 115 ASN A C 1
ATOM 905 O O . ASN A 1 115 ? -9.321 -4.851 14.903 1.00 98.50 115 ASN A O 1
ATOM 909 N N . ALA A 1 116 ? -11.567 -4.908 14.910 1.00 98.50 116 ALA A N 1
ATOM 910 C CA . ALA A 1 116 ? -11.658 -6.178 14.200 1.00 98.50 116 ALA A CA 1
ATOM 911 C C . ALA A 1 116 ? -11.117 -6.057 12.764 1.00 98.50 116 ALA A C 1
ATOM 913 O O . ALA A 1 116 ? -10.341 -6.907 12.317 1.00 98.50 116 ALA A O 1
ATOM 914 N N . ALA A 1 117 ? -11.471 -4.982 12.051 1.00 98.50 117 ALA A N 1
ATOM 915 C CA . ALA A 1 117 ? -10.947 -4.702 10.716 1.00 98.50 117 ALA A CA 1
ATOM 916 C C . ALA A 1 117 ? -9.424 -4.480 10.725 1.00 98.50 117 ALA A C 1
ATOM 918 O O . ALA A 1 117 ? -8.720 -5.068 9.902 1.00 98.50 117 ALA A O 1
ATOM 919 N N . ALA A 1 118 ? -8.905 -3.702 11.680 1.00 98.44 118 ALA A N 1
ATOM 920 C CA . ALA A 1 118 ? -7.474 -3.446 11.841 1.00 98.44 118 ALA A CA 1
ATOM 921 C C . ALA A 1 118 ? -6.696 -4.743 12.098 1.00 98.44 118 ALA A C 1
ATOM 923 O O . ALA A 1 118 ? -5.663 -4.986 11.479 1.00 98.44 118 ALA A O 1
ATOM 924 N N . THR A 1 119 ? -7.227 -5.624 12.947 1.00 98.50 119 THR A N 1
ATOM 925 C CA . THR A 1 119 ? -6.603 -6.918 13.256 1.00 98.50 119 THR A CA 1
ATOM 926 C C . THR A 1 119 ? -6.524 -7.825 12.024 1.00 98.50 119 THR A C 1
ATOM 928 O O . THR A 1 119 ? -5.482 -8.437 11.776 1.00 98.50 119 THR A O 1
ATOM 931 N N . ARG A 1 120 ? -7.591 -7.886 11.212 1.00 98.56 120 ARG A N 1
ATOM 932 C CA . ARG A 1 120 ? -7.598 -8.640 9.944 1.00 98.56 120 ARG A CA 1
ATOM 933 C C . ARG A 1 120 ? -6.590 -8.067 8.949 1.00 98.56 120 ARG A C 1
ATOM 935 O O . ARG A 1 120 ? -5.798 -8.820 8.389 1.00 98.56 120 ARG A O 1
ATOM 942 N N . LEU A 1 121 ? -6.568 -6.744 8.778 1.00 98.19 121 LEU A N 1
ATOM 943 C CA . LEU A 1 121 ? -5.621 -6.080 7.883 1.00 98.19 121 LEU A CA 1
ATOM 944 C C . LEU A 1 121 ? -4.166 -6.287 8.330 1.00 98.19 121 LEU A C 1
ATOM 946 O O . LEU A 1 121 ? -3.309 -6.569 7.499 1.00 98.19 121 LEU A O 1
ATOM 950 N N . LEU A 1 122 ? -3.883 -6.214 9.633 1.00 98.50 122 LEU A N 1
ATOM 951 C CA . LEU A 1 122 ? -2.550 -6.461 10.185 1.00 98.50 122 LEU A CA 1
ATOM 952 C C . LEU A 1 122 ? -2.076 -7.902 9.929 1.00 98.50 122 LEU A C 1
ATOM 954 O O . LEU A 1 122 ? -0.890 -8.125 9.680 1.00 98.50 122 LEU A O 1
ATOM 958 N N . ALA A 1 123 ? -2.981 -8.884 9.972 1.00 98.12 123 ALA A N 1
ATOM 959 C CA . ALA A 1 123 ? -2.651 -10.266 9.631 1.00 98.12 123 ALA A CA 1
ATOM 960 C C . ALA A 1 123 ? -2.240 -10.406 8.154 1.00 98.12 123 ALA A C 1
ATOM 962 O O . ALA A 1 123 ? -1.218 -11.034 7.868 1.00 98.12 123 ALA A O 1
ATOM 963 N N . GLU A 1 124 ? -2.973 -9.778 7.230 1.00 98.12 124 GLU A N 1
ATOM 964 C CA . GLU A 1 124 ? -2.608 -9.765 5.806 1.00 98.12 124 GLU A CA 1
ATOM 965 C C . GLU A 1 124 ? -1.322 -8.966 5.548 1.00 98.12 124 GLU A C 1
ATOM 967 O O . GLU A 1 124 ? -0.462 -9.415 4.795 1.00 98.12 124 GLU A O 1
ATOM 972 N N . PHE A 1 125 ? -1.115 -7.843 6.241 1.00 98.12 125 PHE A N 1
ATOM 973 C CA . PHE A 1 125 ? 0.123 -7.064 6.156 1.00 98.12 125 PHE A CA 1
ATOM 974 C C . PHE A 1 125 ? 1.354 -7.889 6.558 1.00 98.12 125 PHE A C 1
ATOM 976 O O . PHE A 1 125 ? 2.381 -7.855 5.880 1.00 98.12 125 PHE A O 1
ATOM 983 N N . ARG A 1 126 ? 1.253 -8.704 7.618 1.00 98.25 126 ARG A N 1
ATOM 984 C CA . ARG A 1 126 ? 2.331 -9.629 8.016 1.00 98.25 126 ARG A CA 1
ATOM 985 C C . ARG A 1 126 ? 2.615 -10.676 6.938 1.00 98.25 126 ARG A C 1
ATOM 987 O O . ARG A 1 126 ? 3.779 -10.976 6.684 1.00 98.25 126 ARG A O 1
ATOM 994 N N . ARG A 1 127 ? 1.578 -11.220 6.291 1.00 98.06 127 ARG A N 1
ATOM 995 C CA . ARG A 1 127 ? 1.745 -12.157 5.166 1.00 98.06 127 ARG A CA 1
ATOM 996 C C . ARG A 1 127 ? 2.399 -11.480 3.966 1.00 98.06 127 ARG A C 1
ATOM 998 O O . ARG A 1 127 ? 3.301 -12.069 3.383 1.00 98.06 127 ARG A O 1
ATOM 1005 N N . LEU A 1 128 ? 2.011 -10.245 3.648 1.00 97.81 128 LEU A N 1
ATOM 1006 C CA . LEU A 1 128 ? 2.629 -9.450 2.588 1.00 97.81 128 LEU A CA 1
ATOM 1007 C C . LEU A 1 128 ? 4.115 -9.191 2.875 1.00 97.81 128 LEU A C 1
ATOM 1009 O O . LEU A 1 128 ? 4.949 -9.395 1.999 1.00 97.81 128 LEU A O 1
ATOM 1013 N N . ALA A 1 129 ? 4.470 -8.832 4.110 1.00 97.81 129 ALA A N 1
ATOM 1014 C CA . ALA A 1 129 ? 5.866 -8.651 4.508 1.00 97.81 129 ALA A CA 1
ATOM 1015 C C . ALA A 1 129 ? 6.690 -9.947 4.362 1.00 97.81 129 ALA A C 1
ATOM 1017 O O . ALA A 1 129 ? 7.821 -9.917 3.875 1.00 97.81 129 ALA A O 1
ATOM 1018 N N . LEU A 1 130 ? 6.119 -11.100 4.734 1.00 97.25 130 LEU A N 1
ATOM 1019 C CA . LEU A 1 130 ? 6.752 -12.404 4.512 1.00 97.25 130 LEU A CA 1
ATOM 1020 C C . LEU A 1 130 ? 6.882 -12.735 3.022 1.00 97.25 130 LEU A C 1
ATOM 1022 O O . LEU A 1 130 ? 7.922 -13.250 2.619 1.00 97.25 130 LEU A O 1
ATOM 1026 N N . ALA A 1 131 ? 5.872 -12.414 2.212 1.00 96.44 131 ALA A N 1
ATOM 1027 C CA . ALA A 1 131 ? 5.911 -12.604 0.767 1.00 96.44 131 ALA A CA 1
ATOM 1028 C C . ALA A 1 131 ? 7.008 -11.749 0.117 1.00 96.44 131 ALA A C 1
ATOM 1030 O O . ALA A 1 131 ? 7.774 -12.271 -0.683 1.00 96.44 131 ALA A O 1
ATOM 1031 N N . ILE A 1 132 ? 7.163 -10.481 0.517 1.00 97.00 132 ILE A N 1
ATOM 1032 C CA . ILE A 1 132 ? 8.257 -9.606 0.054 1.00 97.00 132 ILE A CA 1
ATOM 1033 C C . ILE A 1 132 ? 9.619 -10.196 0.435 1.00 97.00 132 ILE A C 1
ATOM 1035 O O . ILE A 1 132 ? 10.532 -10.240 -0.388 1.00 97.00 132 ILE A O 1
ATOM 1039 N N . LYS A 1 133 ? 9.763 -10.703 1.666 1.00 97.00 133 LYS A N 1
ATOM 1040 C CA . LYS A 1 133 ? 10.998 -11.377 2.088 1.00 97.00 133 LYS A CA 1
ATOM 1041 C C . LYS A 1 133 ? 11.289 -12.609 1.226 1.00 97.00 133 LYS A C 1
ATOM 1043 O O . LYS A 1 133 ? 12.408 -12.757 0.753 1.00 97.00 133 LYS A O 1
ATOM 1048 N N . GLN A 1 134 ? 10.295 -13.470 1.012 1.00 95.94 134 GLN A N 1
ATOM 1049 C CA . GLN A 1 134 ? 10.422 -14.657 0.158 1.00 95.94 134 GLN A CA 1
ATOM 1050 C C . GLN A 1 134 ? 10.698 -14.299 -1.305 1.00 95.94 134 GLN A C 1
ATOM 1052 O O . GLN A 1 134 ? 11.378 -15.054 -1.987 1.00 95.94 134 GLN A O 1
ATOM 1057 N N . TYR A 1 135 ? 10.193 -13.160 -1.781 1.00 96.25 135 TYR A N 1
ATOM 1058 C CA . TYR A 1 135 ? 10.456 -12.655 -3.124 1.00 96.25 135 TYR A CA 1
ATOM 1059 C C . TYR A 1 135 ? 11.928 -12.269 -3.305 1.00 96.25 135 TYR A C 1
ATOM 1061 O O . TYR A 1 135 ? 12.566 -12.684 -4.267 1.00 96.25 135 TYR A O 1
ATOM 1069 N N . ARG A 1 136 ? 12.479 -11.515 -2.344 1.00 96.25 136 ARG A N 1
ATOM 1070 C CA . ARG A 1 136 ? 13.883 -11.068 -2.345 1.00 96.25 136 ARG A CA 1
ATOM 1071 C C . ARG A 1 136 ? 14.871 -12.201 -2.095 1.00 96.25 136 ARG A C 1
ATOM 1073 O O . ARG A 1 136 ? 15.967 -12.215 -2.644 1.00 96.25 136 ARG A O 1
ATOM 1080 N N . GLU A 1 137 ? 14.488 -13.134 -1.235 1.00 95.81 137 GLU A N 1
ATOM 1081 C CA . GLU A 1 137 ? 15.288 -14.285 -0.837 1.00 95.81 137 GLU A CA 1
ATOM 1082 C C . GLU A 1 137 ? 14.486 -15.555 -1.140 1.00 95.81 137 GLU A C 1
ATOM 1084 O O . GLU A 1 137 ? 13.935 -16.167 -0.213 1.00 95.81 137 GLU A O 1
ATOM 1089 N N . PRO A 1 138 ? 14.375 -15.957 -2.425 1.00 91.00 138 PRO A N 1
ATOM 1090 C CA . PRO A 1 138 ? 13.651 -17.165 -2.782 1.00 91.00 138 PRO A CA 1
ATOM 1091 C C . PRO A 1 138 ? 14.272 -18.323 -2.017 1.00 91.00 138 PRO A C 1
ATOM 1093 O O . PRO A 1 138 ? 15.464 -18.616 -2.147 1.00 91.00 138 PRO A O 1
ATOM 1096 N N . SER A 1 139 ? 13.467 -18.964 -1.165 1.00 86.00 139 SER A N 1
ATOM 1097 C CA . SER A 1 139 ? 13.931 -20.126 -0.420 1.00 86.00 139 SER A CA 1
ATOM 1098 C C . SER A 1 139 ? 14.430 -21.138 -1.439 1.00 86.00 139 SER A C 1
ATOM 1100 O O . SER A 1 139 ? 13.647 -21.537 -2.307 1.00 86.00 139 SER A O 1
ATOM 1102 N N . LEU A 1 140 ? 15.708 -21.526 -1.343 1.00 82.81 140 LEU A N 1
ATOM 1103 C CA . LEU A 1 140 ? 16.275 -22.582 -2.177 1.00 82.81 140 LEU A CA 1
ATOM 1104 C C . LEU A 1 140 ? 15.273 -23.728 -2.183 1.00 82.81 140 LEU A C 1
ATOM 1106 O O . LEU A 1 140 ? 14.894 -24.205 -1.106 1.00 82.81 140 LEU A O 1
ATOM 1110 N N . ALA A 1 141 ? 14.776 -24.073 -3.375 1.00 74.56 141 ALA A N 1
ATOM 1111 C CA . ALA A 1 141 ? 13.769 -25.106 -3.526 1.00 74.56 141 ALA A CA 1
ATOM 1112 C C . ALA A 1 141 ? 14.221 -26.297 -2.685 1.00 74.56 141 ALA A C 1
ATOM 1114 O O . ALA A 1 141 ? 15.345 -26.780 -2.853 1.00 74.56 141 ALA A O 1
ATOM 1115 N N . ARG A 1 142 ? 13.397 -26.710 -1.710 1.00 73.31 142 ARG A N 1
ATOM 1116 C CA . ARG A 1 142 ? 13.694 -27.930 -0.957 1.00 73.31 142 ARG A CA 1
ATOM 1117 C C . ARG A 1 142 ? 13.904 -28.988 -2.020 1.00 73.31 142 ARG A C 1
ATOM 1119 O O . ARG A 1 142 ? 13.024 -29.125 -2.865 1.00 73.31 142 ARG A O 1
ATOM 1126 N N . ASN A 1 143 ? 15.066 -29.641 -2.020 1.00 65.69 143 ASN A N 1
ATOM 1127 C CA . ASN A 1 143 ? 15.358 -30.713 -2.962 1.00 65.69 143 ASN A CA 1
ATOM 1128 C C . ASN A 1 143 ? 14.160 -31.658 -2.926 1.00 65.69 143 ASN A C 1
ATOM 1130 O O . ASN A 1 143 ? 13.951 -32.357 -1.933 1.00 65.69 143 ASN A O 1
ATOM 1134 N N . PHE A 1 144 ? 13.309 -31.579 -3.948 1.00 62.09 144 PHE A N 1
ATOM 1135 C CA . PHE A 1 144 ? 12.147 -32.431 -4.028 1.00 62.09 144 PHE A CA 1
ATOM 1136 C C . PHE A 1 144 ? 12.735 -33.817 -4.220 1.00 62.09 144 PHE A C 1
ATOM 1138 O O . PHE A 1 144 ? 13.352 -34.095 -5.249 1.00 62.09 144 PHE A O 1
ATOM 1145 N N . GLN A 1 145 ? 12.629 -34.662 -3.195 1.00 63.56 145 GLN A N 1
ATOM 1146 C CA . GLN A 1 145 ? 12.903 -36.075 -3.370 1.00 63.56 145 GLN A CA 1
ATOM 1147 C C . GLN A 1 145 ? 11.870 -36.567 -4.374 1.00 63.56 145 GLN A C 1
ATOM 1149 O O . GLN A 1 145 ? 10.692 -36.737 -4.057 1.00 63.56 145 GLN A O 1
ATOM 1154 N N . PHE A 1 146 ? 12.303 -36.705 -5.622 1.00 63.28 146 PHE A N 1
ATOM 1155 C CA . PHE A 1 146 ? 11.500 -37.300 -6.666 1.00 63.28 146 PHE A CA 1
ATOM 1156 C C . PHE A 1 146 ? 11.308 -38.767 -6.293 1.00 63.28 146 PHE A C 1
ATOM 1158 O O . PHE A 1 146 ? 12.166 -39.614 -6.533 1.00 63.28 146 PHE A O 1
ATOM 1165 N N . VAL A 1 147 ? 10.170 -39.069 -5.676 1.00 64.12 147 VAL A N 1
ATOM 1166 C CA . VAL A 1 147 ? 9.754 -40.446 -5.446 1.00 64.12 147 VAL A CA 1
ATOM 1167 C C . VAL A 1 147 ? 9.277 -40.987 -6.786 1.00 64.12 147 VAL A C 1
ATOM 1169 O O . VAL A 1 147 ? 8.149 -40.742 -7.214 1.00 64.12 147 VAL A O 1
ATOM 1172 N N . LYS A 1 148 ? 10.150 -41.706 -7.490 1.00 69.00 148 LYS A N 1
ATOM 1173 C CA . LYS A 1 148 ? 9.774 -42.387 -8.727 1.00 69.00 148 LYS A CA 1
ATOM 1174 C C . LYS A 1 148 ? 8.994 -43.646 -8.348 1.00 69.00 148 LYS A C 1
ATOM 1176 O O . LYS A 1 148 ? 9.578 -44.698 -8.109 1.00 69.00 148 LYS A O 1
ATOM 1181 N N . GLN A 1 149 ? 7.671 -43.531 -8.246 1.00 66.81 149 GLN A N 1
ATOM 1182 C CA . GLN A 1 149 ? 6.808 -44.701 -8.103 1.00 66.81 149 GLN A CA 1
ATOM 1183 C C . GLN A 1 149 ? 6.680 -45.387 -9.462 1.00 66.81 149 GLN A C 1
ATOM 1185 O O . GLN A 1 149 ? 6.158 -44.809 -10.414 1.00 66.81 149 GLN A O 1
ATOM 1190 N N . GLN A 1 150 ? 7.167 -46.620 -9.554 1.00 72.25 150 GLN A N 1
ATOM 1191 C CA . GLN A 1 150 ? 6.951 -47.469 -10.717 1.00 72.25 150 GLN A CA 1
ATOM 1192 C C . GLN A 1 150 ? 5.956 -48.561 -10.330 1.00 72.25 150 GLN A C 1
ATOM 1194 O O . GLN A 1 150 ? 6.272 -49.457 -9.549 1.00 72.25 150 GLN A O 1
ATOM 1199 N N . ASN A 1 151 ? 4.741 -48.481 -10.873 1.00 61.44 151 ASN A N 1
ATOM 1200 C CA . ASN A 1 151 ? 3.738 -49.529 -10.710 1.00 61.44 151 ASN A CA 1
ATOM 1201 C C . ASN A 1 151 ? 4.113 -50.715 -11.609 1.00 61.44 151 ASN A C 1
ATOM 1203 O O . ASN A 1 151 ? 3.731 -50.764 -12.776 1.00 61.44 151 ASN A O 1
ATOM 1207 N N . VAL A 1 152 ? 4.892 -51.655 -11.075 1.00 71.38 152 VAL A N 1
ATOM 1208 C CA . VAL A 1 152 ? 5.105 -52.971 -11.689 1.00 71.38 152 VAL A CA 1
ATOM 1209 C C . VAL A 1 152 ? 4.063 -53.918 -11.089 1.00 71.38 152 VAL A C 1
ATOM 1211 O O . VAL A 1 152 ? 3.835 -53.897 -9.882 1.00 71.38 152 VAL A O 1
ATOM 1214 N N . ALA A 1 153 ? 3.362 -54.681 -11.930 1.00 62.69 153 ALA A N 1
ATOM 1215 C CA . ALA A 1 153 ? 2.192 -55.480 -11.558 1.00 62.69 153 ALA A CA 1
ATOM 1216 C C . ALA A 1 153 ? 2.332 -56.216 -10.201 1.00 62.69 153 ALA A C 1
ATOM 1218 O O . ALA A 1 153 ? 3.338 -56.866 -9.930 1.00 62.69 153 ALA A O 1
ATOM 1219 N N . GLN A 1 154 ? 1.293 -56.085 -9.364 1.00 69.19 154 GLN A N 1
ATOM 1220 C CA . GLN A 1 154 ? 1.112 -56.639 -8.008 1.00 69.19 154 GLN A CA 1
ATOM 1221 C C . GLN A 1 154 ? 2.099 -56.216 -6.901 1.00 69.19 154 GLN A C 1
ATOM 1223 O O . GLN A 1 154 ? 1.755 -56.397 -5.737 1.00 69.19 154 GLN A O 1
ATOM 1228 N N . ASN A 1 155 ? 3.237 -55.577 -7.200 1.00 59.50 155 ASN A N 1
ATOM 1229 C CA . ASN A 1 155 ? 4.198 -55.135 -6.181 1.00 59.50 155 ASN A CA 1
ATOM 1230 C C . ASN A 1 155 ? 4.575 -53.659 -6.361 1.00 59.50 155 ASN A C 1
ATOM 1232 O O . ASN A 1 155 ? 5.348 -53.296 -7.247 1.00 59.50 155 ASN A O 1
ATOM 1236 N N . GLN A 1 156 ? 4.061 -52.798 -5.481 1.00 62.22 156 GLN A N 1
ATOM 1237 C CA . GLN A 1 156 ? 4.433 -51.386 -5.456 1.00 62.22 156 GLN A CA 1
ATOM 1238 C C . GLN A 1 156 ? 5.833 -51.235 -4.843 1.00 62.22 156 GLN A C 1
ATOM 1240 O O . GLN A 1 156 ? 6.028 -51.484 -3.655 1.00 62.22 156 GLN A O 1
ATOM 1245 N N . GLN A 1 157 ? 6.813 -50.823 -5.650 1.00 69.56 157 GLN A N 1
ATOM 1246 C CA . GLN A 1 157 ? 8.149 -50.472 -5.168 1.00 69.56 157 GLN A CA 1
ATOM 1247 C C . GLN A 1 157 ? 8.302 -48.950 -5.132 1.00 69.56 157 GLN A C 1
ATOM 1249 O O . GLN A 1 157 ? 8.113 -48.260 -6.135 1.00 69.56 157 GLN A O 1
ATOM 1254 N N . ILE A 1 158 ? 8.640 -48.428 -3.953 1.00 62.22 158 ILE A N 1
ATOM 1255 C CA . ILE A 1 158 ? 8.950 -47.016 -3.731 1.00 62.22 158 ILE A CA 1
ATOM 1256 C C . ILE A 1 158 ? 10.471 -46.905 -3.633 1.00 62.22 158 ILE A C 1
ATOM 1258 O O . ILE A 1 158 ? 11.057 -47.283 -2.620 1.00 62.22 158 ILE A O 1
ATOM 1262 N N . ALA A 1 159 ? 11.114 -46.410 -4.690 1.00 70.12 159 ALA A N 1
ATOM 1263 C CA . ALA A 1 159 ? 12.529 -46.067 -4.654 1.00 70.12 159 ALA A CA 1
ATOM 1264 C C . ALA A 1 159 ? 12.674 -44.580 -4.312 1.00 70.12 159 ALA A C 1
ATOM 1266 O O . ALA A 1 159 ? 12.232 -43.710 -5.069 1.00 70.12 159 ALA A O 1
ATOM 1267 N N . TYR A 1 160 ? 13.307 -44.291 -3.175 1.00 61.06 160 TYR A N 1
ATOM 1268 C CA . TYR A 1 160 ? 13.800 -42.951 -2.880 1.00 61.06 160 TYR A CA 1
ATOM 1269 C C . TYR A 1 160 ? 15.045 -42.733 -3.732 1.00 61.06 160 TYR A C 1
ATOM 1271 O O . TYR A 1 160 ? 16.124 -43.232 -3.421 1.00 61.06 160 TYR A O 1
ATOM 1279 N N . VAL A 1 161 ? 14.877 -42.050 -4.861 1.00 68.56 161 VAL A N 1
ATOM 1280 C CA . VAL A 1 161 ? 16.018 -41.553 -5.620 1.00 68.56 161 VAL A CA 1
ATOM 1281 C C . VAL A 1 161 ? 16.392 -40.238 -4.962 1.00 68.56 161 VAL A C 1
ATOM 1283 O O . VAL A 1 161 ? 15.668 -39.251 -5.102 1.00 68.56 161 VAL A O 1
ATOM 1286 N N . ASP A 1 162 ? 17.494 -40.229 -4.215 1.00 69.00 162 ASP A N 1
ATOM 1287 C CA . ASP A 1 162 ? 18.111 -38.974 -3.804 1.00 69.00 162 ASP A CA 1
ATOM 1288 C C . ASP A 1 162 ? 18.473 -38.223 -5.083 1.00 69.00 162 ASP A C 1
ATOM 1290 O O . ASP A 1 162 ? 19.431 -38.556 -5.786 1.00 69.00 162 ASP A O 1
ATOM 1294 N N . GLY A 1 163 ? 17.632 -37.251 -5.436 1.00 57.50 163 GLY A N 1
ATOM 1295 C CA . GLY A 1 163 ? 17.900 -36.347 -6.533 1.00 57.50 163 GLY A CA 1
ATOM 1296 C C . GLY A 1 163 ? 19.206 -35.647 -6.210 1.00 57.50 163 GLY A C 1
ATOM 1297 O O . GLY A 1 163 ? 19.248 -34.818 -5.301 1.00 57.50 163 GLY A O 1
ATOM 1298 N N . GLN A 1 164 ? 20.274 -36.009 -6.926 1.00 53.94 164 GLN A N 1
ATOM 1299 C CA . GLN A 1 164 ? 21.481 -35.195 -6.994 1.00 53.94 164 GLN A CA 1
ATOM 1300 C C . GLN A 1 164 ? 21.005 -33.756 -7.223 1.00 53.94 164 GLN A C 1
ATOM 1302 O O . GLN A 1 164 ? 20.289 -33.529 -8.206 1.00 53.94 164 GLN A O 1
ATOM 1307 N N . PRO A 1 165 ? 21.294 -32.812 -6.305 1.00 53.00 165 PRO A N 1
ATOM 1308 C CA . PRO A 1 165 ? 20.873 -31.438 -6.494 1.00 53.00 165 PRO A CA 1
ATOM 1309 C C . PRO A 1 165 ? 21.417 -31.006 -7.847 1.00 53.00 165 PRO A C 1
ATOM 1311 O O . PRO A 1 165 ? 22.600 -31.219 -8.122 1.00 53.00 165 PRO A O 1
ATOM 1314 N N . TYR A 1 166 ? 20.539 -30.476 -8.700 1.00 55.09 166 TYR A N 1
ATOM 1315 C CA . TYR A 1 166 ? 20.930 -29.900 -9.977 1.00 55.09 166 TYR A CA 1
ATOM 1316 C C . TYR A 1 166 ? 22.054 -28.918 -9.663 1.00 55.09 166 TYR A C 1
ATOM 1318 O O . TYR A 1 166 ? 21.834 -27.918 -8.977 1.00 55.09 166 TYR A O 1
ATOM 1326 N N . SER A 1 167 ? 23.284 -29.286 -10.015 1.00 50.72 167 SER A N 1
ATOM 1327 C CA . SER A 1 167 ? 24.471 -28.552 -9.618 1.00 50.72 167 SER A CA 1
ATOM 1328 C C . SER A 1 167 ? 24.504 -27.265 -10.426 1.00 50.72 167 SER A C 1
ATOM 1330 O O . SER A 1 167 ? 25.133 -27.208 -11.480 1.00 50.72 167 SER A O 1
ATOM 1332 N N . ALA A 1 168 ? 23.798 -26.244 -9.940 1.00 55.44 168 ALA A N 1
ATOM 1333 C CA . ALA A 1 168 ? 24.141 -24.869 -10.237 1.00 55.44 168 ALA A CA 1
ATOM 1334 C C . ALA A 1 168 ? 25.612 -24.697 -9.840 1.00 55.44 168 ALA A C 1
ATOM 1336 O O . ALA A 1 168 ? 26.038 -25.122 -8.763 1.00 55.44 168 ALA A O 1
ATOM 1337 N N . GLU A 1 169 ? 26.395 -24.215 -10.791 1.00 50.78 169 GLU A N 1
ATOM 1338 C CA . GLU A 1 169 ? 27.844 -24.304 -10.824 1.00 50.78 169 GLU A CA 1
ATOM 1339 C C . GLU A 1 169 ? 28.537 -23.865 -9.529 1.00 50.78 169 GLU A C 1
ATOM 1341 O O . GLU A 1 169 ? 28.161 -22.918 -8.836 1.00 50.78 169 GLU A O 1
ATOM 1346 N N . LYS A 1 170 ? 29.609 -24.600 -9.228 1.00 47.72 170 LYS A N 1
ATOM 1347 C CA . LYS A 1 170 ? 30.527 -24.390 -8.115 1.00 47.72 170 LYS A CA 1
ATOM 1348 C C . LYS A 1 170 ? 31.214 -23.025 -8.224 1.00 47.72 170 LYS A C 1
ATOM 1350 O O . LYS A 1 170 ? 32.298 -22.942 -8.791 1.00 47.72 170 LYS A O 1
ATOM 1355 N N . ASN A 1 171 ? 30.681 -22.004 -7.563 1.00 47.19 171 ASN A N 1
ATOM 1356 C CA . ASN A 1 171 ? 31.504 -20.883 -7.116 1.00 47.19 171 ASN A CA 1
ATOM 1357 C C . ASN A 1 171 ? 31.896 -21.099 -5.651 1.00 47.19 171 ASN A C 1
ATOM 1359 O O . ASN A 1 171 ? 31.135 -20.884 -4.711 1.00 47.19 171 ASN A O 1
ATOM 1363 N N . ASN A 1 172 ? 33.117 -21.614 -5.504 1.00 55.66 172 ASN A N 1
ATOM 1364 C CA . ASN A 1 172 ? 33.844 -21.841 -4.264 1.00 55.66 172 ASN A CA 1
ATOM 1365 C C . ASN A 1 172 ? 33.899 -20.571 -3.403 1.00 55.66 172 ASN A C 1
ATOM 1367 O O . ASN A 1 172 ? 34.544 -19.593 -3.768 1.00 55.66 172 ASN A O 1
ATOM 1371 N N . THR A 1 173 ? 33.339 -20.625 -2.198 1.00 45.91 173 THR A N 1
ATOM 1372 C CA . THR A 1 173 ? 33.846 -19.837 -1.067 1.00 45.91 173 THR A CA 1
ATOM 1373 C C . THR A 1 173 ? 33.631 -20.629 0.218 1.00 45.91 173 THR A C 1
ATOM 1375 O O . THR A 1 173 ? 32.547 -20.694 0.791 1.00 45.91 173 THR A O 1
ATOM 1378 N N . THR A 1 174 ? 34.699 -21.290 0.657 1.00 55.78 174 THR A N 1
ATOM 1379 C CA . THR A 1 174 ? 34.843 -21.918 1.972 1.00 55.78 174 THR A CA 1
ATOM 1380 C C . THR A 1 174 ? 34.789 -20.850 3.065 1.00 55.78 174 THR A C 1
ATOM 1382 O O . THR A 1 174 ? 35.811 -20.292 3.452 1.00 55.78 174 THR A O 1
ATOM 1385 N N . GLY A 1 175 ? 33.583 -20.558 3.553 1.00 56.97 175 GLY A N 1
ATOM 1386 C CA . GLY A 1 175 ? 33.340 -19.755 4.752 1.00 56.97 175 GLY A CA 1
ATOM 1387 C C . GLY A 1 175 ? 32.975 -20.634 5.960 1.00 56.97 175 GLY A C 1
ATOM 1388 O O . GLY A 1 175 ? 32.250 -21.621 5.801 1.00 56.97 175 GLY A O 1
ATOM 1389 N N . PRO A 1 176 ? 33.455 -20.317 7.177 1.00 54.91 176 PRO A N 1
ATOM 1390 C CA . PRO A 1 176 ? 33.221 -21.126 8.371 1.00 54.91 176 PRO A CA 1
ATOM 1391 C C . PRO A 1 176 ? 31.738 -21.139 8.775 1.00 54.91 176 PRO A C 1
ATOM 1393 O O . PRO A 1 176 ? 31.102 -20.098 8.948 1.00 54.91 176 PRO A O 1
ATOM 1396 N N . LYS A 1 177 ? 31.194 -22.348 8.965 1.00 51.19 177 LYS A N 1
ATOM 1397 C CA . LYS A 1 177 ? 29.816 -22.609 9.408 1.00 51.19 177 LYS A CA 1
ATOM 1398 C C . LYS A 1 177 ? 29.575 -22.050 10.819 1.00 51.19 177 LYS A C 1
ATOM 1400 O O . LYS A 1 177 ? 29.831 -22.727 11.813 1.00 51.19 177 LYS A O 1
ATOM 1405 N N . LYS A 1 178 ? 29.022 -20.837 10.920 1.00 57.44 178 LYS A N 1
ATOM 1406 C CA . LYS A 1 178 ? 28.365 -20.356 12.147 1.00 57.44 178 LYS A CA 1
ATOM 1407 C C . LYS A 1 178 ? 27.042 -21.110 12.309 1.00 57.44 178 LYS A C 1
ATOM 1409 O O . LYS A 1 178 ? 26.121 -20.913 11.521 1.00 57.44 178 LYS A O 1
ATOM 1414 N N . LYS A 1 179 ? 26.951 -21.969 13.331 1.00 56.22 179 LYS A N 1
ATOM 1415 C CA . LYS A 1 179 ? 25.684 -22.535 13.818 1.00 56.22 179 LYS A CA 1
ATOM 1416 C C . LYS A 1 179 ? 24.773 -21.373 14.234 1.00 56.22 179 LYS A C 1
ATOM 1418 O O . LYS A 1 179 ? 24.972 -20.803 15.303 1.00 56.22 179 LYS A O 1
ATOM 1423 N N . ARG A 1 180 ? 23.820 -20.989 13.383 1.00 46.34 180 ARG A N 1
ATOM 1424 C CA . ARG A 1 180 ? 22.703 -20.135 13.796 1.00 46.34 180 ARG A CA 1
ATOM 1425 C C . ARG A 1 180 ? 21.682 -21.032 14.481 1.00 46.34 180 ARG A C 1
ATOM 1427 O O . ARG A 1 180 ? 21.090 -21.899 13.847 1.00 46.34 180 ARG A O 1
ATOM 1434 N N . ALA A 1 181 ? 21.579 -20.872 15.793 1.00 56.25 181 ALA A N 1
ATOM 1435 C CA . ALA A 1 181 ? 20.467 -21.366 16.576 1.00 56.25 181 ALA A CA 1
ATOM 1436 C C . ALA A 1 181 ? 19.333 -20.347 16.422 1.00 56.25 181 ALA A C 1
ATOM 1438 O O . ALA A 1 181 ? 19.292 -19.381 17.165 1.00 56.25 181 ALA A O 1
ATOM 1439 N N . ASP A 1 182 ? 18.473 -20.536 15.426 1.00 45.59 182 ASP A N 1
ATOM 1440 C CA . ASP A 1 182 ? 17.226 -19.785 15.265 1.00 45.59 182 ASP A CA 1
ATOM 1441 C C . ASP A 1 182 ? 16.148 -20.829 14.966 1.00 45.59 182 ASP A C 1
ATOM 1443 O O . ASP A 1 182 ? 16.159 -21.487 13.930 1.00 45.59 182 ASP A O 1
ATOM 1447 N N . SER A 1 183 ? 15.468 -21.262 16.024 1.00 51.16 183 SER A N 1
ATOM 1448 C CA . SER A 1 183 ? 14.109 -20.815 16.336 1.00 51.16 183 SER A CA 1
ATOM 1449 C C . SER A 1 183 ? 13.111 -21.356 15.314 1.00 51.16 183 SER A C 1
ATOM 1451 O O . SER A 1 183 ? 12.642 -20.692 14.394 1.00 51.16 183 SER A O 1
ATOM 1453 N N . GLU A 1 184 ? 12.760 -22.624 15.528 1.00 46.41 184 GLU A N 1
ATOM 1454 C CA . GLU A 1 184 ? 11.501 -23.183 15.067 1.00 46.41 184 GLU A CA 1
ATOM 1455 C C . GLU A 1 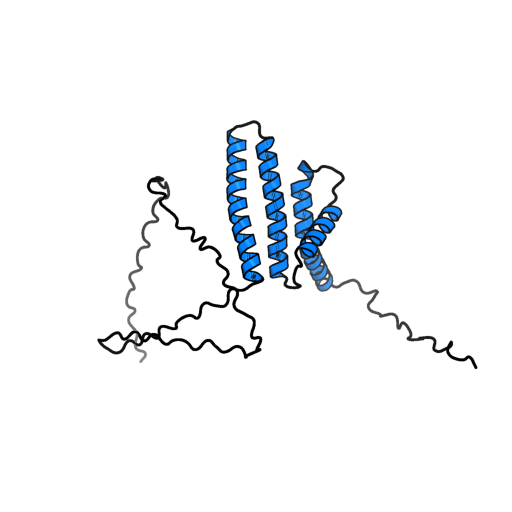184 ? 10.362 -22.381 15.708 1.00 46.41 184 GLU A C 1
ATOM 1457 O O . GLU A 1 184 ? 9.780 -22.767 16.717 1.00 46.41 184 GLU A O 1
ATOM 1462 N N . GLN A 1 185 ? 9.997 -21.254 15.100 1.00 51.62 185 GLN A N 1
ATOM 1463 C CA . GLN A 1 185 ? 8.653 -20.703 15.227 1.00 51.62 185 GLN A CA 1
ATOM 1464 C C . GLN A 1 185 ? 7.725 -21.533 14.329 1.00 51.62 185 GLN A C 1
ATOM 1466 O O . GLN A 1 185 ? 7.072 -21.048 13.406 1.00 51.62 185 GLN A O 1
ATOM 1471 N N . GLY A 1 186 ? 7.704 -22.839 14.608 1.00 41.84 186 GLY A N 1
ATOM 1472 C CA . GLY A 1 186 ? 6.590 -23.697 14.278 1.00 41.84 186 GLY A CA 1
ATOM 1473 C C . GLY A 1 186 ? 5.410 -23.158 15.064 1.00 41.84 186 GLY A C 1
ATOM 1474 O O . GLY A 1 186 ? 5.286 -23.372 16.267 1.00 41.84 186 GLY A O 1
ATOM 1475 N N . SER A 1 187 ? 4.562 -22.402 14.379 1.00 49.38 187 SER A N 1
ATOM 1476 C CA . SER A 1 187 ? 3.193 -22.181 14.812 1.00 49.38 187 SER A CA 1
ATOM 1477 C C . SER A 1 187 ? 2.497 -23.538 14.768 1.00 49.38 187 SER A C 1
ATOM 1479 O O . SER A 1 187 ? 1.828 -23.882 13.803 1.00 49.38 187 SER A O 1
ATOM 1481 N N . ASN A 1 188 ? 2.701 -24.343 15.811 1.00 41.94 188 ASN A N 1
ATOM 1482 C CA . ASN A 1 188 ? 1.753 -25.383 16.157 1.00 41.94 188 ASN A CA 1
ATOM 1483 C C . ASN A 1 188 ? 0.439 -24.658 16.465 1.00 41.94 188 ASN A C 1
ATOM 1485 O O . ASN A 1 188 ? 0.412 -23.865 17.413 1.00 41.94 188 ASN A O 1
ATOM 1489 N N . PRO A 1 189 ? -0.648 -24.884 15.707 1.00 51.16 189 PRO A N 1
ATOM 1490 C CA . PRO A 1 189 ? -1.971 -24.509 16.164 1.00 51.16 189 PRO A CA 1
ATOM 1491 C C . PRO A 1 189 ? -2.316 -25.452 17.322 1.00 51.16 189 PRO A C 1
ATOM 1493 O O . PRO A 1 189 ? -2.951 -26.487 17.143 1.00 51.16 189 PRO A O 1
ATOM 1496 N N . LEU A 1 190 ? -1.828 -25.131 18.520 1.00 47.19 190 LEU A N 1
ATOM 1497 C CA . LEU A 1 190 ? -2.331 -25.735 19.742 1.00 47.19 190 LEU A CA 1
ATOM 1498 C C . LEU A 1 190 ? -3.794 -25.309 19.886 1.00 47.19 190 LEU A C 1
ATOM 1500 O O . LEU A 1 190 ? -4.085 -24.160 20.200 1.00 47.19 190 LEU A O 1
ATOM 1504 N N . GLY A 1 191 ? -4.684 -26.257 19.599 1.00 47.69 191 GLY A N 1
ATOM 1505 C CA . GLY A 1 191 ? -5.976 -26.424 20.256 1.00 47.69 191 GLY A CA 1
ATOM 1506 C C . GLY A 1 191 ? -6.850 -25.181 20.372 1.00 47.69 191 GLY A C 1
ATOM 1507 O O . GLY A 1 191 ? -7.022 -24.651 21.464 1.00 47.69 191 GLY A O 1
ATOM 1508 N N . ILE A 1 192 ? -7.524 -24.811 19.283 1.00 45.75 192 ILE A N 1
ATOM 1509 C CA . ILE A 1 192 ? -8.886 -24.275 19.403 1.00 45.75 192 ILE A CA 1
ATOM 1510 C C . ILE A 1 192 ? -9.819 -25.489 19.344 1.00 45.75 192 ILE A C 1
ATOM 1512 O O . ILE A 1 192 ? -10.445 -25.777 18.327 1.00 45.75 192 ILE A O 1
ATOM 1516 N N . GLU A 1 193 ? -9.851 -26.260 20.429 1.00 53.53 193 GLU A N 1
ATOM 1517 C CA . GLU A 1 193 ? -10.983 -27.140 20.694 1.00 53.53 193 GLU A CA 1
ATOM 1518 C C . GLU A 1 193 ? -12.116 -26.270 21.253 1.00 53.53 193 GLU A C 1
ATOM 1520 O O . GLU A 1 193 ? -11.947 -25.568 22.247 1.00 53.53 193 GLU A O 1
ATOM 1525 N N . ASN A 1 194 ? -13.283 -26.357 20.611 1.00 50.81 194 ASN A N 1
ATOM 1526 C CA . ASN A 1 194 ? -14.582 -25.864 21.080 1.00 50.81 194 ASN A CA 1
ATOM 1527 C C . ASN A 1 194 ? -14.917 -24.380 20.862 1.00 50.81 194 ASN A C 1
ATOM 1529 O O . ASN A 1 194 ? -15.319 -23.681 21.786 1.00 50.81 194 ASN A O 1
ATOM 1533 N N . VAL A 1 195 ? -14.977 -23.952 19.598 1.00 48.59 195 VAL A N 1
ATOM 1534 C CA . VAL A 1 195 ? -16.089 -23.082 19.177 1.00 48.59 195 VAL A CA 1
ATOM 1535 C C . VAL A 1 195 ? -16.810 -23.772 18.028 1.00 48.59 195 VAL A C 1
ATOM 1537 O O . VAL A 1 195 ? -16.428 -23.691 16.865 1.00 48.59 195 VAL A O 1
ATOM 1540 N N . ARG A 1 196 ? -17.855 -24.521 18.383 1.00 48.16 196 ARG A N 1
ATOM 1541 C CA . ARG A 1 196 ? -18.817 -25.092 17.442 1.00 48.16 196 ARG A CA 1
ATOM 1542 C C . ARG A 1 196 ? -19.681 -23.945 16.921 1.00 48.16 196 ARG A C 1
ATOM 1544 O O . ARG A 1 196 ? -20.798 -23.745 17.393 1.00 48.16 196 ARG A O 1
ATOM 1551 N N . GLU A 1 197 ? -19.149 -23.158 15.990 1.00 52.81 197 GLU A N 1
ATOM 1552 C CA . GLU A 1 197 ? -19.970 -22.234 15.216 1.00 52.81 197 GLU A CA 1
ATOM 1553 C C . GLU A 1 197 ? -20.994 -23.069 14.446 1.00 52.81 197 GLU A C 1
ATOM 1555 O O . GLU A 1 197 ? -20.658 -23.909 13.610 1.00 52.81 197 GLU A O 1
ATOM 1560 N N . LYS A 1 198 ? -22.272 -22.876 14.779 1.00 52.47 198 LYS A N 1
ATOM 1561 C CA . LYS A 1 198 ? -23.384 -23.319 13.944 1.00 52.47 198 LYS A CA 1
ATOM 1562 C C . LYS A 1 198 ? -23.292 -22.516 12.651 1.00 52.47 198 LYS A C 1
ATOM 1564 O O . LYS A 1 198 ? -23.836 -21.418 12.572 1.00 52.47 198 LYS A O 1
ATOM 1569 N N . SER A 1 199 ? -22.559 -23.028 11.666 1.00 49.88 199 SER A N 1
ATOM 1570 C CA . SER A 1 199 ? -22.541 -22.429 10.342 1.00 49.88 199 SER A CA 1
ATOM 1571 C C . SER A 1 199 ? -23.965 -22.487 9.784 1.00 49.88 199 SER A C 1
ATOM 1573 O O . SER A 1 199 ? -24.559 -23.546 9.601 1.00 49.88 199 SER A O 1
ATOM 1575 N N . ALA A 1 200 ? -24.544 -21.314 9.542 1.00 54.22 200 ALA A N 1
ATOM 1576 C CA . ALA A 1 200 ? -25.815 -21.149 8.839 1.00 54.22 200 ALA A CA 1
ATOM 1577 C C . ALA A 1 200 ? -25.640 -21.284 7.312 1.00 54.22 200 ALA A C 1
ATOM 1579 O O . ALA A 1 200 ? -26.453 -20.782 6.538 1.00 54.22 200 ALA A O 1
ATOM 1580 N N . PHE A 1 201 ? -24.565 -21.936 6.864 1.00 51.22 201 PHE A N 1
ATOM 1581 C CA . PHE A 1 201 ? -24.345 -22.219 5.457 1.00 51.22 201 PHE A CA 1
ATOM 1582 C C . PHE A 1 201 ? -25.055 -23.522 5.122 1.00 51.22 201 PHE A C 1
ATOM 1584 O O . PHE A 1 201 ? -24.619 -24.603 5.508 1.00 51.22 201 PHE A O 1
ATOM 1591 N N . ALA A 1 202 ? -26.185 -23.392 4.428 1.00 56.28 202 ALA A N 1
ATOM 1592 C CA . ALA A 1 202 ? -26.894 -24.513 3.841 1.00 56.28 202 ALA A CA 1
ATOM 1593 C C . ALA A 1 202 ? -25.915 -25.349 3.005 1.00 56.28 202 ALA A C 1
ATOM 1595 O O . ALA A 1 202 ? -25.334 -24.852 2.039 1.00 56.28 202 ALA A O 1
ATOM 1596 N N . GLU A 1 203 ? -25.729 -26.609 3.399 1.00 59.75 203 GLU A N 1
ATOM 1597 C CA . GLU A 1 203 ? -24.969 -27.596 2.641 1.00 59.75 203 GLU A CA 1
ATOM 1598 C C . GLU A 1 203 ? -25.456 -27.590 1.185 1.00 59.75 203 GLU A C 1
ATOM 1600 O O . GLU A 1 203 ? -26.637 -27.819 0.898 1.00 59.75 203 GLU A O 1
ATOM 1605 N N . SER A 1 204 ? -24.554 -27.285 0.247 1.00 62.53 204 SER A N 1
ATOM 1606 C CA . SER A 1 204 ? -24.872 -27.355 -1.175 1.00 62.53 204 SER A CA 1
ATOM 1607 C C . SER A 1 204 ? -25.195 -28.808 -1.512 1.00 62.53 204 SER A C 1
ATOM 1609 O O . SER A 1 204 ? -24.328 -29.679 -1.410 1.00 62.53 204 SER A O 1
ATOM 1611 N N . LYS A 1 205 ? -26.448 -29.079 -1.894 1.00 63.19 205 LYS A N 1
ATOM 1612 C CA . LYS A 1 205 ? -26.892 -30.414 -2.305 1.00 63.19 205 LYS A CA 1
ATOM 1613 C C . LYS A 1 205 ? -25.949 -30.964 -3.373 1.00 63.19 205 LYS A C 1
ATOM 1615 O O . LYS A 1 205 ? -25.675 -30.290 -4.365 1.00 63.19 205 LYS A O 1
ATOM 1620 N N . ALA A 1 206 ? -25.485 -32.190 -3.144 1.00 56.47 206 ALA A N 1
ATOM 1621 C CA . ALA A 1 206 ? -24.619 -32.935 -4.042 1.00 56.47 206 ALA A CA 1
ATOM 1622 C C . ALA A 1 206 ? -25.110 -32.835 -5.495 1.00 56.47 206 ALA A C 1
ATOM 1624 O O . ALA A 1 206 ? -26.260 -33.159 -5.809 1.00 56.47 206 ALA A O 1
ATOM 1625 N N . SER A 1 207 ? -24.216 -32.363 -6.363 1.00 62.19 207 SER A N 1
ATOM 1626 C CA . SER A 1 207 ? -24.390 -32.358 -7.811 1.00 62.19 207 SER A CA 1
ATOM 1627 C C . SER A 1 207 ? -24.736 -33.773 -8.274 1.00 62.19 207 SER A C 1
ATOM 1629 O O . SER A 1 207 ? -23.961 -34.709 -8.073 1.00 62.19 207 SER A O 1
ATOM 1631 N N . ARG A 1 208 ? -25.935 -33.943 -8.843 1.00 57.84 208 ARG A N 1
ATOM 1632 C CA . ARG A 1 208 ? -26.382 -35.210 -9.425 1.00 57.84 208 ARG A CA 1
ATOM 1633 C C . ARG A 1 208 ? -25.442 -35.577 -10.570 1.00 57.84 208 ARG A C 1
ATOM 1635 O O . ARG A 1 208 ? -25.369 -34.864 -11.569 1.00 57.84 208 ARG A O 1
ATOM 1642 N N . SER A 1 209 ? -24.751 -36.701 -10.415 1.00 60.06 209 SER A N 1
ATOM 1643 C CA . SER A 1 209 ? -24.003 -37.362 -11.477 1.00 60.06 209 SER A CA 1
ATOM 1644 C C . SER A 1 209 ? -24.893 -37.534 -12.707 1.00 60.06 209 SER A C 1
ATOM 1646 O O . SER A 1 209 ? -25.961 -38.143 -12.638 1.00 60.06 209 SER A O 1
ATOM 1648 N N . ARG A 1 210 ? -24.456 -36.974 -13.833 1.00 62.72 210 ARG A N 1
ATOM 1649 C CA . ARG A 1 210 ? -25.092 -37.147 -15.136 1.00 62.72 210 ARG A CA 1
ATOM 1650 C C . ARG A 1 210 ? -24.837 -38.589 -15.578 1.00 62.72 21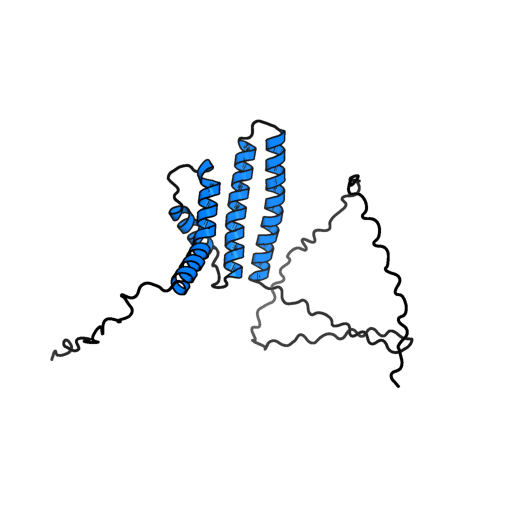0 ARG A C 1
ATOM 1652 O O . ARG A 1 210 ? -23.702 -38.931 -15.889 1.00 62.72 210 ARG A O 1
ATOM 1659 N N . GLU A 1 211 ? -25.868 -39.431 -15.556 1.00 67.50 211 GLU A N 1
ATOM 1660 C CA . GLU A 1 211 ? -25.816 -40.769 -16.153 1.00 67.50 211 GLU A CA 1
ATOM 1661 C C . GLU A 1 211 ? -25.468 -40.629 -17.640 1.00 67.50 211 GLU A C 1
ATOM 1663 O O . GLU A 1 211 ? -26.208 -40.019 -18.418 1.00 67.50 211 GLU A O 1
ATOM 1668 N N . GLY A 1 212 ? -24.298 -41.140 -18.025 1.00 67.69 212 GLY A N 1
ATOM 1669 C CA . GLY A 1 212 ? -23.886 -41.222 -19.418 1.00 67.69 212 GLY A CA 1
ATOM 1670 C C . GLY A 1 212 ? -24.723 -42.278 -20.128 1.00 67.69 212 GLY A C 1
ATOM 1671 O O . GLY A 1 212 ? -24.627 -43.460 -19.807 1.00 67.69 212 GLY A O 1
ATOM 1672 N N . LYS A 1 213 ? -25.547 -41.858 -21.091 1.00 66.94 213 LYS A N 1
ATOM 1673 C CA . LYS A 1 213 ? -26.167 -42.791 -22.035 1.00 66.94 213 LYS A CA 1
ATOM 1674 C C . LYS A 1 213 ? -25.096 -43.288 -23.016 1.00 66.94 213 LYS A C 1
ATOM 1676 O O . LYS A 1 213 ? -24.340 -42.456 -23.516 1.00 66.94 213 LYS A O 1
ATOM 1681 N N . PRO A 1 214 ? -25.025 -44.597 -23.306 1.00 67.44 214 PRO A N 1
ATOM 1682 C CA . PRO A 1 214 ? -24.157 -45.113 -24.355 1.00 67.44 214 PRO A CA 1
ATOM 1683 C C . PRO A 1 214 ? -24.698 -44.674 -25.722 1.00 67.44 214 PRO A C 1
ATOM 1685 O O . PRO A 1 214 ? -25.858 -44.929 -26.044 1.00 67.44 214 PRO A O 1
ATOM 1688 N N . GLU A 1 215 ? -23.874 -43.987 -26.512 1.00 72.06 215 GLU A N 1
ATOM 1689 C CA . GLU A 1 215 ? -24.162 -43.720 -27.922 1.00 72.06 215 GLU A CA 1
ATOM 1690 C C . GLU A 1 215 ? -23.769 -44.948 -28.751 1.00 72.06 215 GLU A C 1
ATOM 1692 O O . GLU A 1 215 ? -22.617 -45.385 -28.739 1.00 72.06 215 GLU A O 1
ATOM 1697 N N . GLU A 1 216 ? -24.739 -45.526 -29.460 1.00 72.06 216 GLU A N 1
ATOM 1698 C CA . GLU A 1 216 ? -24.496 -46.592 -30.429 1.00 72.06 216 GLU A CA 1
ATOM 1699 C C . GLU A 1 216 ? -23.778 -46.023 -31.659 1.00 72.06 216 GLU A C 1
ATOM 1701 O O . GLU A 1 216 ? -24.301 -45.167 -32.379 1.00 72.06 216 GLU A O 1
ATOM 1706 N N . ALA A 1 217 ? -22.567 -46.517 -31.910 1.00 66.69 217 ALA A N 1
ATOM 1707 C CA . ALA A 1 217 ? -21.798 -46.190 -33.099 1.00 66.69 217 ALA A CA 1
ATOM 1708 C C . ALA A 1 217 ? -22.502 -46.743 -34.350 1.00 66.69 217 ALA A C 1
ATOM 1710 O O . ALA A 1 217 ? -22.595 -47.955 -34.550 1.00 66.69 217 ALA A O 1
ATOM 1711 N N . ARG A 1 218 ? -22.985 -45.848 -35.219 1.00 68.19 218 ARG A N 1
ATOM 1712 C CA . ARG A 1 218 ? -23.469 -46.214 -36.555 1.00 68.19 218 ARG A CA 1
ATOM 1713 C C . ARG A 1 218 ? -22.286 -46.586 -37.445 1.00 68.19 218 ARG A C 1
ATOM 1715 O O . ARG A 1 218 ? -21.416 -45.758 -37.702 1.00 68.19 218 ARG A O 1
ATOM 1722 N N . ALA A 1 219 ? -22.285 -47.823 -37.932 1.00 63.97 219 ALA A N 1
ATOM 1723 C CA . ALA A 1 219 ? -21.390 -48.267 -38.990 1.00 63.97 219 ALA A CA 1
ATOM 1724 C C . ALA A 1 219 ? -21.739 -47.542 -40.300 1.00 63.97 219 ALA A C 1
ATOM 1726 O O . ALA A 1 219 ? -22.893 -47.554 -40.732 1.00 63.97 219 ALA A O 1
ATOM 1727 N N . PHE A 1 220 ? -20.742 -46.909 -40.916 1.00 58.78 220 PHE A N 1
ATOM 1728 C CA . PHE A 1 220 ? -20.830 -46.450 -42.298 1.00 58.78 220 PHE A CA 1
ATOM 1729 C C . PHE A 1 220 ? -20.595 -47.652 -43.219 1.00 58.78 220 PHE A C 1
ATOM 1731 O O . PHE A 1 220 ? -19.604 -48.366 -43.054 1.00 58.78 220 PHE A O 1
ATOM 1738 N N . VAL A 1 221 ? -21.539 -47.876 -44.136 1.00 68.75 221 VAL A N 1
ATOM 1739 C CA . VAL A 1 221 ? -21.429 -48.798 -45.278 1.00 68.75 221 VAL A CA 1
ATOM 1740 C C . VAL A 1 221 ? -20.965 -48.004 -46.487 1.00 68.75 221 VAL A C 1
ATOM 1742 O O . VAL A 1 221 ? -21.490 -46.879 -46.659 1.00 68.75 221 VAL A O 1
#

Radius of gyration: 31.34 Å; chains: 1; bounding box: 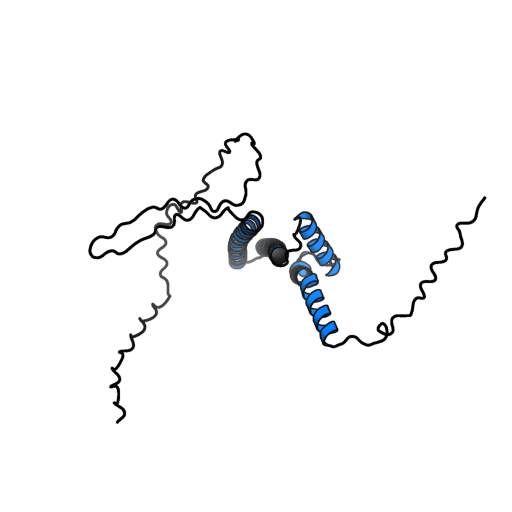79×85×67 Å

Secondary structure (DSSP, 8-state):
----S-----------TTTTSPPPHHHHHHHHHHHHHHHHHHHHHHHHHHHHH-TT--HHHHHHHHHHHHHHTT--S-HHHHHHHHHHHHHHHHHHHHHHHHHH--SHHHHHHHHHHHHHHHHHHHHHHHHHHHHHS---------EEEEEETTEEEEEE----------------------------------------------PPP---PPPP-PPP-

Foldseek 3Di:
DDDDPPPPPPPPCPPPPPPPDDDDPVRVVVVVVVVCLLQVLLVLLCVLCCVPPPPPDDSVNSSVVLVVQCVVVVPDPDSVLSVLSSVLVSLVSVLVSLVVQLVPDPDPVSVVVSVVVSVVSVVVSVVSVVVSVCVVVVDDPPQPQPFPFDPDDPDTDTDRDRPPPPPPDDPDDDDDDDPDPDDPPPPPVPDPDDDPPPPPDDDDPDDDDDPDDDDDDDDDD